Protein AF-A0A3M1VNV1-F1 (afdb_monomer_lite)

Foldseek 3Di:
DDKDWDKDDDPFWDLDFQAQVVVVVVVLVVQVVPVVQWPPGDVVQVVCCVPDHQKGKGGWWWWDADPNDTWTKDFDDPDPLVQADPVVLCVDPVSVVVSVQQGIFTGHDDPDDDHYNVRTHGPCCCCPVVVDDDKDKDKDKDAAADPVVRDQDPDPRDIDITIIIDDPPPIMIIMMMDGDVVIHDPVSD

pLDDT: mean 90.81, std 4.47, range [65.62, 96.44]

Sequence (189 aa):
MKLYAIRIKPESPFGSPLSGDTIFGHFCWQLNYDSSLVEGGIDAAIKVYPEKPFAVFSSALQLVRLEREEKYLLKRPDMPLGYLFDRALLQEPLKRKQCKKRRWLISAISPFISVRDEMLHSRQELVEELRLDLPAETTVAHNTINRLTGTTGKAHFAPYNMPACFYPEDTLLDILVLIDQDLTDAQKI

Secondary structure (DSSP, 8-state):
-EEEEEEE--SS-BSS---HHHHHHHHHHHHHH-GGGSTTHHHHHHHHTTTS-SEEEPPPEEEEEETTEEEEEEEPP---GGGTS-HHHHHSHHHHHHHHHEEEEEE---S-----GGGEEEHHHHHHTS-----EEEEEEE-PPPTTTS---SGGGS-EEEEEEEPPTT--EEEEEEE-TTT--TTT-

Radius of gyration: 21.41 Å; chains: 1; bounding box: 53×43×61 Å

Structure (mmCIF, N/CA/C/O backbone):
data_AF-A0A3M1VNV1-F1
#
_entry.id   AF-A0A3M1VNV1-F1
#
loop_
_atom_site.group_PDB
_atom_site.id
_atom_site.type_symbol
_atom_site.label_atom_id
_atom_site.label_alt_id
_atom_site.label_comp_id
_atom_site.label_asym_id
_atom_site.label_entity_id
_atom_site.label_seq_id
_atom_site.pdbx_PDB_ins_code
_atom_site.Cartn_x
_atom_site.Cartn_y
_atom_site.Cartn_z
_atom_site.occupancy
_atom_site.B_iso_or_equiv
_atom_site.auth_seq_id
_atom_site.auth_comp_id
_atom_site.auth_asym_id
_atom_site.auth_atom_id
_atom_site.pdbx_PDB_model_num
ATOM 1 N N . MET A 1 1 ? -20.485 5.635 3.913 1.00 89.00 1 MET A N 1
ATOM 2 C CA . MET A 1 1 ? -19.056 5.688 4.288 1.00 89.00 1 MET A CA 1
ATOM 3 C C . MET A 1 1 ? -18.415 6.948 3.734 1.00 89.00 1 M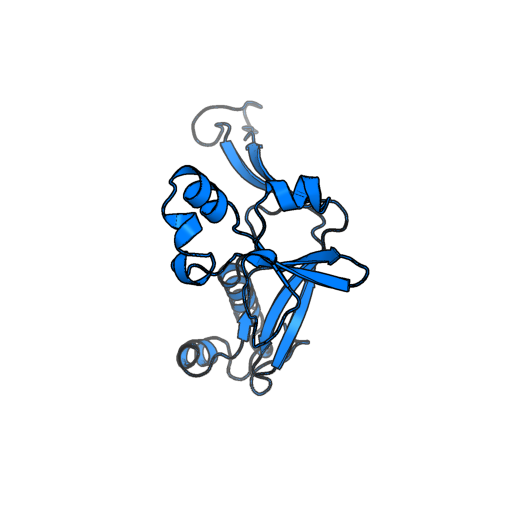ET A C 1
ATOM 5 O O . MET A 1 1 ? -18.767 7.360 2.632 1.00 89.00 1 MET A O 1
ATOM 9 N N . LYS A 1 2 ? -17.488 7.547 4.479 1.00 92.50 2 LYS A N 1
ATOM 10 C CA . LYS A 1 2 ? -16.736 8.744 4.092 1.00 92.50 2 LYS A CA 1
ATOM 11 C C . LYS A 1 2 ? -15.252 8.407 3.956 1.00 92.50 2 LYS A C 1
ATOM 13 O O . LYS A 1 2 ? -14.728 7.652 4.767 1.00 92.50 2 LYS A O 1
ATOM 18 N N . LEU A 1 3 ? -14.609 8.939 2.916 1.00 92.88 3 LEU A N 1
ATOM 19 C CA . LEU A 1 3 ? -13.194 8.712 2.624 1.00 92.88 3 LEU A CA 1
ATOM 20 C C . LEU A 1 3 ? -12.320 9.749 3.332 1.00 92.88 3 LEU A C 1
ATOM 22 O O . LEU A 1 3 ? -12.580 10.949 3.236 1.00 92.88 3 LEU A O 1
ATOM 26 N N . TYR A 1 4 ? -11.267 9.270 3.979 1.00 93.88 4 TYR A N 1
ATOM 27 C CA . TYR A 1 4 ? -10.226 10.056 4.628 1.00 93.88 4 TYR A CA 1
ATOM 28 C C . TYR A 1 4 ? -8.850 9.605 4.135 1.00 93.88 4 TYR A C 1
ATOM 30 O O . TYR A 1 4 ? -8.686 8.466 3.701 1.00 93.88 4 TYR A O 1
ATOM 38 N N . ALA A 1 5 ? -7.866 10.499 4.213 1.00 93.81 5 ALA A N 1
ATOM 39 C CA . ALA A 1 5 ? -6.462 10.188 3.974 1.00 93.81 5 ALA A CA 1
ATOM 40 C C . ALA A 1 5 ? -5.676 10.466 5.259 1.00 93.81 5 ALA A C 1
ATOM 42 O O . ALA A 1 5 ? -5.622 11.608 5.717 1.00 93.81 5 ALA A O 1
ATOM 43 N N . ILE A 1 6 ? -5.098 9.420 5.845 1.00 94.75 6 ILE A N 1
ATOM 44 C CA . ILE A 1 6 ? -4.200 9.525 6.995 1.00 94.75 6 ILE A CA 1
ATOM 45 C C . ILE A 1 6 ? -2.782 9.628 6.454 1.00 94.75 6 ILE A C 1
ATOM 47 O O . ILE A 1 6 ? -2.275 8.678 5.857 1.00 94.75 6 ILE A O 1
ATOM 51 N N . ARG A 1 7 ? -2.151 10.783 6.663 1.00 95.56 7 ARG A N 1
ATOM 52 C CA . ARG A 1 7 ? -0.796 11.053 6.188 1.00 95.56 7 ARG A CA 1
ATOM 53 C C . ARG A 1 7 ? 0.230 10.703 7.251 1.00 95.56 7 ARG A C 1
ATOM 55 O O . ARG A 1 7 ? 0.154 11.198 8.373 1.00 95.56 7 ARG A O 1
ATOM 62 N N . ILE A 1 8 ? 1.226 9.916 6.868 1.00 95.31 8 ILE A N 1
ATOM 63 C CA . ILE A 1 8 ? 2.361 9.561 7.719 1.00 95.31 8 ILE A CA 1
ATOM 64 C C . ILE A 1 8 ? 3.681 9.887 7.019 1.00 95.31 8 ILE A C 1
ATOM 66 O O . ILE A 1 8 ? 3.815 9.751 5.800 1.00 95.31 8 ILE A O 1
ATOM 70 N N . LYS A 1 9 ? 4.671 10.300 7.812 1.00 96.00 9 LYS A N 1
ATOM 71 C CA . LYS A 1 9 ? 6.065 10.463 7.392 1.00 96.00 9 LYS A CA 1
ATOM 72 C C . LYS A 1 9 ? 6.898 9.404 8.121 1.00 96.00 9 LYS A C 1
ATOM 74 O O . LYS A 1 9 ? 7.000 9.483 9.344 1.00 96.00 9 LYS A O 1
ATOM 79 N N . PRO A 1 10 ? 7.454 8.398 7.426 1.00 94.94 10 PRO A N 1
ATOM 80 C CA . PRO A 1 10 ? 8.346 7.434 8.056 1.00 94.94 10 PRO A CA 1
ATOM 81 C C . PRO A 1 10 ? 9.602 8.135 8.589 1.00 94.94 10 PRO A C 1
ATOM 83 O O . PRO A 1 10 ? 10.325 8.775 7.830 1.00 94.94 10 PRO A O 1
ATOM 86 N N . GLU A 1 11 ? 9.873 8.004 9.887 1.00 94.62 11 GLU A N 1
ATOM 87 C CA . GLU A 1 11 ? 11.115 8.497 10.514 1.00 94.62 11 GLU A CA 1
ATOM 88 C C . GLU A 1 11 ? 12.195 7.407 10.617 1.00 94.62 11 GLU A C 1
ATOM 90 O O . GLU A 1 11 ? 13.343 7.671 10.969 1.00 94.62 11 GLU A O 1
ATOM 95 N N . SER A 1 12 ? 11.833 6.160 10.318 1.00 93.12 12 SER A N 1
ATOM 96 C CA . SER A 1 12 ? 12.710 4.993 10.376 1.00 93.12 12 SER A CA 1
ATOM 97 C C . SER A 1 12 ? 12.261 3.938 9.353 1.00 93.12 12 SER A C 1
ATOM 99 O O . SER A 1 12 ? 11.131 4.005 8.855 1.00 93.12 12 SER A O 1
ATOM 101 N N . PRO A 1 13 ? 13.131 2.979 8.979 1.00 93.62 13 PRO A N 1
ATOM 102 C CA . PRO A 1 13 ? 12.742 1.901 8.078 1.00 93.62 13 PRO A CA 1
ATOM 103 C C . PRO A 1 13 ? 11.669 1.006 8.702 1.00 93.62 13 PRO A C 1
ATOM 105 O O . PRO A 1 13 ? 11.714 0.685 9.890 1.00 93.62 13 PRO A O 1
ATOM 108 N N . PHE A 1 14 ? 10.738 0.535 7.877 1.00 94.56 14 PHE A N 1
ATOM 109 C CA . PHE A 1 14 ? 9.729 -0.436 8.305 1.00 94.56 14 PHE A CA 1
ATOM 110 C C . PHE A 1 14 ? 10.197 -1.863 8.030 1.00 94.56 14 PHE A C 1
ATOM 112 O O . PHE A 1 14 ? 10.883 -2.112 7.044 1.00 94.56 14 PHE A O 1
ATOM 119 N N . GLY A 1 15 ? 9.793 -2.826 8.863 1.00 92.31 15 GLY A N 1
ATOM 120 C CA . GLY A 1 15 ? 10.118 -4.243 8.634 1.00 92.31 15 GLY A CA 1
ATOM 121 C C . GLY A 1 15 ? 9.429 -4.838 7.397 1.00 92.31 15 GLY A C 1
ATOM 122 O O . GLY A 1 15 ? 9.922 -5.789 6.799 1.00 92.31 15 GLY A O 1
ATOM 123 N N . SER A 1 16 ? 8.297 -4.265 6.983 1.00 89.75 16 SER A N 1
ATOM 124 C CA . SER A 1 16 ? 7.590 -4.605 5.745 1.00 89.75 16 SER A CA 1
ATOM 125 C C . SER A 1 16 ? 6.815 -3.386 5.220 1.00 89.75 16 SER A C 1
ATOM 127 O O . SER A 1 16 ? 6.601 -2.434 5.980 1.00 89.75 16 SER A O 1
ATOM 129 N N . PRO A 1 17 ? 6.414 -3.362 3.936 1.00 88.81 17 PRO A N 1
ATOM 130 C CA . PRO A 1 17 ? 5.494 -2.346 3.431 1.00 88.81 17 PRO A CA 1
ATOM 131 C C . PRO A 1 17 ? 4.176 -2.346 4.218 1.00 88.81 17 PRO A C 1
ATOM 133 O O . PRO A 1 17 ? 3.656 -3.406 4.559 1.00 88.81 17 PRO A O 1
ATOM 136 N N . LEU A 1 18 ? 3.612 -1.164 4.475 1.00 91.75 18 LEU A N 1
ATOM 137 C CA . LEU A 1 18 ? 2.356 -1.031 5.216 1.00 91.75 18 LEU A CA 1
ATOM 138 C C . LEU A 1 18 ? 1.167 -1.486 4.362 1.00 91.75 18 LEU A C 1
ATOM 140 O O . LEU A 1 18 ? 0.652 -0.737 3.524 1.00 91.75 18 LEU A O 1
ATOM 144 N N . SER A 1 19 ? 0.744 -2.730 4.570 1.00 94.19 19 SER A N 1
ATOM 145 C CA . SER A 1 19 ? -0.416 -3.315 3.909 1.00 94.19 19 SER A CA 1
ATOM 146 C C . SER A 1 19 ? -1.716 -2.976 4.644 1.00 94.19 19 SER A C 1
ATOM 148 O O . SER A 1 19 ? -1.740 -2.859 5.871 1.00 94.19 19 SER A O 1
ATOM 150 N N . GLY A 1 20 ? -2.811 -2.818 3.895 1.00 94.75 20 GLY A N 1
ATOM 151 C CA . GLY A 1 20 ? -4.105 -2.426 4.467 1.00 94.75 20 GLY A CA 1
ATOM 152 C C . GLY A 1 20 ? -4.650 -3.419 5.499 1.00 94.75 20 GLY A C 1
ATOM 153 O O . GLY A 1 20 ? -5.228 -3.006 6.499 1.00 94.75 20 GLY A O 1
ATOM 154 N N . ASP A 1 21 ? -4.404 -4.717 5.314 1.00 94.75 21 ASP A N 1
ATOM 155 C CA . ASP A 1 21 ? -4.771 -5.772 6.264 1.00 94.75 21 ASP A CA 1
ATOM 156 C C . ASP A 1 21 ? -3.971 -5.689 7.573 1.00 94.75 21 ASP A C 1
ATOM 158 O O . ASP A 1 21 ? -4.546 -5.842 8.649 1.00 94.75 21 ASP A O 1
ATOM 162 N N . THR A 1 22 ? -2.675 -5.367 7.501 1.00 94.25 22 THR A N 1
ATOM 163 C CA . THR A 1 22 ? -1.834 -5.170 8.693 1.00 94.25 22 THR A CA 1
ATOM 164 C C . THR A 1 22 ? -2.301 -3.952 9.487 1.00 94.25 22 THR A C 1
ATOM 166 O O . THR A 1 22 ? -2.437 -4.014 10.708 1.00 94.25 22 THR A O 1
ATOM 169 N N . ILE A 1 23 ? -2.595 -2.848 8.794 1.00 95.00 23 ILE A N 1
ATOM 170 C CA . ILE A 1 23 ? -3.087 -1.610 9.413 1.00 95.00 23 ILE A CA 1
ATOM 171 C C . ILE A 1 23 ? -4.456 -1.843 10.058 1.00 95.00 23 ILE A C 1
ATOM 173 O O . ILE A 1 23 ? -4.662 -1.469 11.212 1.00 95.00 23 ILE A O 1
ATOM 177 N N . PHE A 1 24 ? -5.369 -2.523 9.358 1.00 95.25 24 PHE A N 1
ATOM 178 C CA . PHE A 1 24 ? -6.665 -2.899 9.917 1.00 95.25 24 PHE A CA 1
ATOM 179 C C . PHE A 1 24 ? -6.514 -3.804 11.147 1.00 95.25 24 PHE A C 1
ATOM 181 O O . PHE A 1 24 ? -7.192 -3.592 12.147 1.00 95.25 24 PHE A O 1
ATOM 188 N N . GLY A 1 25 ? -5.578 -4.757 11.125 1.00 94.50 25 GLY A N 1
ATOM 189 C CA . GLY A 1 25 ? -5.262 -5.591 12.284 1.00 94.50 25 GLY A CA 1
ATOM 190 C C . GLY A 1 25 ? -4.788 -4.780 13.495 1.00 94.50 25 GLY A C 1
ATOM 191 O O . GLY A 1 25 ? -5.253 -5.015 14.610 1.00 94.50 25 GLY A O 1
ATOM 192 N N . HIS A 1 26 ? -3.912 -3.791 13.293 1.00 93.19 26 HIS A N 1
ATOM 193 C CA . HIS A 1 26 ? -3.507 -2.865 14.358 1.00 93.19 26 HIS A CA 1
ATOM 194 C C . HIS A 1 26 ? -4.680 -2.045 14.893 1.00 93.19 26 HIS A C 1
ATOM 196 O O . HIS A 1 26 ? -4.814 -1.886 16.106 1.00 93.19 26 HIS A O 1
ATOM 202 N N . PHE A 1 27 ? -5.555 -1.577 14.006 1.00 92.44 27 PHE A N 1
ATOM 203 C CA . PHE A 1 27 ? -6.762 -0.869 14.406 1.00 92.44 27 PHE A CA 1
ATOM 204 C C . PHE A 1 27 ? -7.687 -1.764 15.244 1.00 92.44 27 PHE A C 1
ATOM 206 O O . PHE A 1 27 ? -8.114 -1.357 16.318 1.00 92.44 27 PHE A O 1
ATOM 213 N N . CYS A 1 28 ? -7.908 -3.021 14.848 1.00 92.75 28 CYS A N 1
ATOM 214 C CA . CYS A 1 28 ? -8.652 -3.996 15.650 1.00 92.75 28 CYS A CA 1
ATOM 215 C C . CYS A 1 28 ? -8.050 -4.201 17.048 1.00 92.75 28 CYS A C 1
ATOM 217 O O . CYS A 1 28 ? -8.792 -4.273 18.026 1.00 92.75 28 CYS A O 1
ATOM 219 N N . TRP A 1 29 ? -6.721 -4.256 17.178 1.00 93.75 29 TRP A N 1
ATOM 220 C CA . TRP A 1 29 ? -6.082 -4.305 18.497 1.00 93.75 29 TRP A CA 1
ATOM 221 C C . TRP A 1 29 ? -6.395 -3.068 19.332 1.00 93.75 29 TRP A C 1
ATOM 223 O O . TRP A 1 29 ? -6.706 -3.200 20.515 1.00 93.75 29 TRP A O 1
ATOM 233 N N . GLN A 1 30 ? -6.373 -1.887 18.718 1.00 92.19 30 GLN A N 1
ATOM 234 C CA . GLN A 1 30 ? -6.723 -0.646 19.398 1.00 92.19 30 GLN A CA 1
ATOM 235 C C . GLN A 1 30 ? -8.177 -0.656 19.891 1.00 92.19 30 GLN A C 1
ATOM 237 O O . GLN A 1 30 ? -8.422 -0.299 21.039 1.00 92.19 30 GLN A O 1
ATOM 242 N N . LEU A 1 31 ? -9.121 -1.156 19.088 1.00 91.25 31 LEU A N 1
ATOM 243 C CA . LEU A 1 31 ? -10.527 -1.322 19.493 1.00 91.25 31 LEU A CA 1
ATOM 244 C C . LEU A 1 31 ? -10.711 -2.325 20.639 1.00 91.25 31 LEU A C 1
ATOM 246 O O . LEU A 1 31 ? -11.634 -2.203 21.440 1.00 91.25 31 LEU A O 1
ATOM 250 N N . ASN A 1 32 ? -9.855 -3.345 20.709 1.00 90.75 32 ASN A N 1
ATOM 251 C CA . ASN A 1 32 ? -9.873 -4.298 21.813 1.00 90.75 32 ASN A CA 1
ATOM 252 C C . ASN A 1 32 ? -9.331 -3.679 23.113 1.00 90.75 32 ASN A C 1
ATOM 254 O O . ASN A 1 32 ? -9.787 -4.038 24.197 1.00 90.75 32 ASN A O 1
ATOM 258 N N . TYR A 1 33 ? -8.367 -2.759 23.019 1.00 91.50 33 TYR A N 1
ATOM 259 C CA . TYR A 1 33 ? -7.884 -1.995 24.173 1.00 91.50 33 TYR A CA 1
ATOM 260 C C . TYR A 1 33 ? -8.867 -0.907 24.615 1.00 91.50 33 TYR A C 1
ATOM 262 O O . TYR A 1 33 ? -8.998 -0.667 25.815 1.00 91.50 33 TYR A O 1
ATOM 270 N N . ASP A 1 34 ? -9.557 -0.276 23.667 1.00 90.50 34 ASP A N 1
ATOM 271 C CA . ASP A 1 34 ? -10.552 0.763 23.910 1.00 90.50 34 ASP A CA 1
ATOM 272 C C . ASP A 1 34 ? -11.806 0.530 23.056 1.00 90.50 34 ASP A C 1
ATOM 274 O O . ASP A 1 34 ? -11.884 0.888 21.878 1.00 90.50 34 ASP A O 1
ATOM 278 N N . SER A 1 35 ? -12.823 -0.059 23.683 1.00 86.75 35 SER A N 1
ATOM 279 C CA . SER A 1 35 ? -14.091 -0.373 23.028 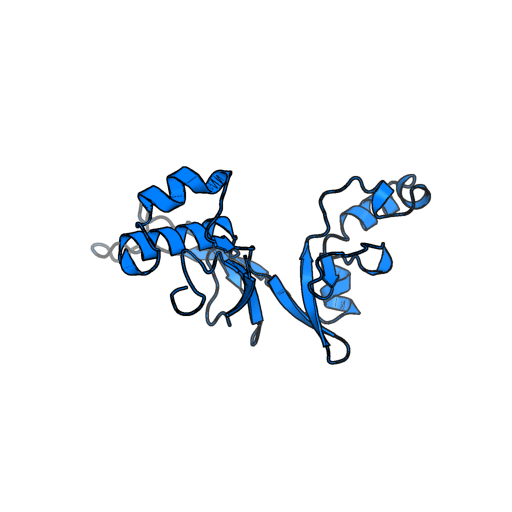1.00 86.75 35 SER A CA 1
ATOM 280 C C . SER A 1 35 ? -14.956 0.855 22.731 1.00 86.75 35 SER A C 1
ATOM 282 O O . SER A 1 35 ? -15.922 0.727 21.984 1.00 86.75 35 SER A O 1
ATOM 284 N N . SER A 1 36 ? -14.623 2.043 23.255 1.00 87.69 36 SER A N 1
ATOM 285 C CA . SER A 1 36 ? -15.373 3.287 22.999 1.00 87.69 36 SER A CA 1
ATOM 286 C C . SER A 1 36 ? -15.133 3.876 21.600 1.00 87.69 36 SER A C 1
ATOM 288 O O . SER A 1 36 ? -15.860 4.765 21.135 1.00 87.69 36 SER A O 1
ATOM 290 N N . LEU A 1 37 ? -14.122 3.354 20.903 1.00 87.56 37 LEU A N 1
ATOM 291 C CA . LEU A 1 37 ? -13.744 3.775 19.559 1.00 87.56 37 LEU A CA 1
ATOM 292 C C . LEU A 1 37 ? -14.743 3.314 18.484 1.00 87.56 37 LEU A C 1
ATOM 294 O O . LEU A 1 37 ? -14.809 3.922 17.413 1.00 87.56 37 LEU A O 1
ATOM 298 N N . VAL A 1 38 ? -15.541 2.278 18.767 1.00 89.56 38 VAL A N 1
ATOM 299 C CA . VAL A 1 38 ? -16.587 1.761 17.872 1.00 89.56 38 VAL A CA 1
ATOM 300 C C . VAL A 1 38 ? -17.867 1.483 18.650 1.00 89.56 38 VAL A C 1
ATOM 302 O O . VAL A 1 38 ? -17.872 0.740 19.632 1.00 89.56 38 VAL A O 1
ATOM 305 N N . GLU A 1 39 ? -18.977 2.030 18.165 1.00 86.06 39 GLU A N 1
ATOM 306 C CA . GLU A 1 39 ? -20.298 1.796 18.744 1.00 86.06 39 GLU A CA 1
ATOM 307 C C . GLU A 1 39 ? -20.668 0.304 18.713 1.00 86.06 39 GLU A C 1
ATOM 309 O O . GLU A 1 39 ? -20.574 -0.367 17.684 1.00 86.06 39 GLU A O 1
ATOM 314 N N . GLY A 1 40 ? -21.097 -0.229 19.860 1.00 84.56 40 GLY A N 1
ATOM 315 C CA . GLY A 1 40 ? -21.441 -1.649 20.014 1.00 84.56 40 GLY A CA 1
ATOM 316 C C . GLY A 1 40 ? -20.246 -2.599 20.181 1.00 84.56 40 GLY A C 1
ATOM 317 O O . GLY A 1 40 ? -20.459 -3.795 20.385 1.00 84.56 40 GLY A O 1
ATOM 318 N N . GLY A 1 41 ? -19.013 -2.084 20.162 1.00 88.06 41 GLY A N 1
ATOM 319 C CA . GLY A 1 41 ? -17.791 -2.851 20.391 1.00 88.06 41 GLY A CA 1
ATOM 320 C C . GLY A 1 41 ? -17.320 -3.682 19.191 1.00 88.06 41 GLY A C 1
ATOM 321 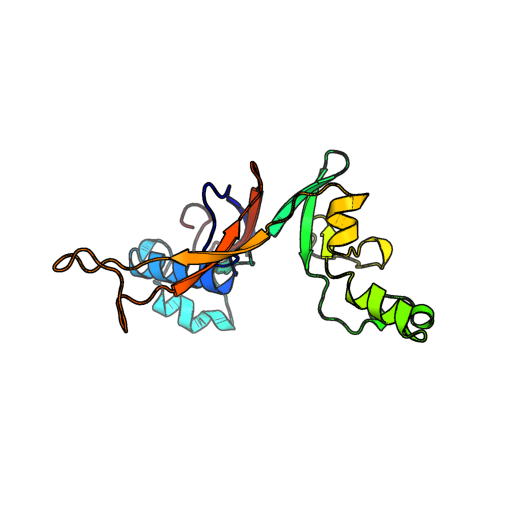O O . GLY A 1 41 ? -18.034 -3.904 18.209 1.00 88.06 41 GLY A O 1
ATOM 322 N N . ILE A 1 42 ? -16.077 -4.163 19.283 1.00 90.75 42 ILE A N 1
ATOM 323 C CA . ILE A 1 42 ? -15.381 -4.825 18.172 1.00 90.75 42 ILE A CA 1
ATOM 324 C C . ILE A 1 42 ? -16.053 -6.131 17.719 1.00 90.75 42 ILE A C 1
ATOM 326 O O . ILE A 1 42 ? -16.178 -6.363 16.518 1.00 90.75 42 ILE A O 1
ATOM 330 N N . ASP A 1 43 ? -16.541 -6.960 18.646 1.00 91.56 43 ASP A N 1
ATOM 331 C CA . ASP A 1 43 ? -17.130 -8.266 18.315 1.00 91.56 43 ASP A CA 1
ATOM 332 C C . ASP A 1 43 ? -18.396 -8.126 17.463 1.00 91.56 43 ASP A C 1
ATOM 334 O O . ASP A 1 43 ? -18.595 -8.855 16.486 1.00 91.56 43 ASP A O 1
ATOM 338 N N . ALA A 1 44 ? -19.249 -7.156 17.808 1.00 90.44 44 ALA A N 1
ATOM 339 C CA . ALA A 1 44 ? -20.458 -6.862 17.051 1.00 90.44 44 ALA A CA 1
ATOM 340 C C . ALA A 1 44 ? -20.114 -6.309 15.662 1.00 90.44 44 ALA A C 1
ATOM 342 O O . ALA A 1 44 ? -20.684 -6.760 14.666 1.00 90.44 44 ALA A O 1
ATOM 343 N N . ALA A 1 45 ? -19.149 -5.388 15.593 1.00 90.38 45 ALA A N 1
ATOM 344 C CA . ALA A 1 45 ? -18.714 -4.760 14.351 1.00 90.38 45 ALA A CA 1
ATOM 345 C C . ALA A 1 45 ? -18.058 -5.759 13.379 1.00 90.38 45 ALA A C 1
ATOM 347 O O . ALA A 1 45 ? -18.358 -5.747 12.185 1.00 90.38 45 ALA A O 1
ATOM 348 N N . ILE A 1 46 ? -17.215 -6.673 13.877 1.00 92.50 46 ILE A N 1
ATOM 349 C CA . ILE A 1 46 ? -16.577 -7.717 13.059 1.00 92.50 46 ILE A CA 1
ATOM 350 C C . ILE A 1 46 ? -17.615 -8.712 12.529 1.00 92.50 46 ILE A C 1
ATOM 352 O O . ILE A 1 46 ? -17.533 -9.117 11.369 1.00 92.50 46 ILE A O 1
ATOM 356 N N . LYS A 1 47 ? -18.617 -9.084 13.336 1.00 93.94 47 LYS A N 1
ATOM 357 C CA . LYS A 1 47 ? -19.640 -10.065 12.938 1.00 93.94 47 LYS A CA 1
ATOM 358 C C . LYS A 1 47 ? -20.423 -9.645 11.688 1.00 93.94 47 LYS A C 1
ATOM 360 O O . LYS A 1 47 ? -20.787 -10.510 10.896 1.00 93.94 47 LYS A O 1
ATOM 365 N N . VAL A 1 48 ? -20.673 -8.347 11.510 1.00 93.44 48 VAL A N 1
ATOM 366 C CA . VAL A 1 48 ? -21.409 -7.795 10.353 1.00 93.44 48 VAL A CA 1
ATOM 367 C C . VAL A 1 48 ? -20.500 -7.249 9.248 1.00 93.44 48 VAL A C 1
ATOM 369 O O . VAL A 1 48 ? -20.993 -6.867 8.188 1.00 93.44 48 VAL A O 1
ATOM 372 N N . TYR A 1 49 ? -19.180 -7.244 9.456 1.00 93.94 49 TYR A N 1
ATOM 373 C CA . TYR A 1 49 ? -18.203 -6.635 8.550 1.00 93.94 49 TYR A CA 1
ATOM 374 C C . TYR A 1 49 ? -18.313 -7.073 7.077 1.00 93.94 49 TYR A C 1
ATOM 376 O O . TYR A 1 49 ? -18.196 -6.204 6.213 1.00 93.94 49 TYR A O 1
ATOM 384 N N . PRO A 1 50 ? -18.565 -8.362 6.743 1.00 93.75 50 PRO A N 1
ATOM 385 C CA . PRO A 1 50 ? -18.682 -8.786 5.345 1.00 93.75 50 PRO A CA 1
ATOM 386 C C . PRO A 1 50 ? -19.821 -8.106 4.572 1.00 93.75 50 PRO A C 1
ATOM 388 O O . PRO A 1 50 ? -19.741 -7.986 3.352 1.00 93.75 50 PRO A O 1
ATOM 391 N N . GLU A 1 51 ? -20.875 -7.675 5.268 1.00 93.69 51 GLU A N 1
ATOM 392 C CA . GLU A 1 51 ? -22.057 -7.039 4.674 1.00 93.69 51 GLU A CA 1
ATOM 393 C C . GLU A 1 51 ? -22.037 -5.519 4.859 1.00 93.69 51 GLU A C 1
ATOM 395 O O . GLU A 1 51 ? -22.387 -4.768 3.946 1.00 93.69 51 GLU A O 1
ATOM 400 N N . LYS A 1 52 ? -21.611 -5.061 6.041 1.00 91.88 52 LYS A N 1
ATOM 401 C CA . LYS A 1 52 ? -21.563 -3.653 6.430 1.00 91.88 52 LYS A CA 1
ATOM 402 C C . LYS A 1 52 ? -20.218 -3.346 7.107 1.00 91.88 52 LYS A C 1
ATOM 404 O O . LYS A 1 52 ? -20.132 -3.372 8.336 1.00 91.88 52 LYS A O 1
ATOM 409 N N . PRO A 1 53 ? -19.154 -3.069 6.331 1.00 93.50 53 PRO A N 1
ATOM 410 C CA . PRO A 1 53 ? -17.863 -2.714 6.902 1.00 93.50 53 PRO A CA 1
ATOM 411 C C . PRO A 1 53 ? -17.949 -1.350 7.592 1.00 93.50 53 PRO A C 1
ATOM 413 O O . PRO A 1 53 ? -18.481 -0.395 7.030 1.00 93.50 53 PRO A O 1
ATOM 416 N N . PHE A 1 54 ? -17.392 -1.249 8.799 1.00 92.94 54 PHE A N 1
ATOM 417 C CA . PHE A 1 54 ? -17.347 0.005 9.558 1.00 92.94 54 PHE A CA 1
ATOM 418 C C . PHE A 1 54 ? -16.085 0.830 9.261 1.00 92.94 54 PHE A C 1
ATOM 420 O O . PHE A 1 54 ? -16.108 2.055 9.348 1.00 92.94 54 PHE A O 1
ATOM 427 N N . ALA A 1 55 ? -14.994 0.169 8.862 1.00 94.31 55 ALA A N 1
ATOM 428 C CA . ALA A 1 55 ? -13.757 0.807 8.428 1.00 94.31 55 ALA A CA 1
ATOM 429 C C . ALA A 1 55 ? -13.044 -0.053 7.370 1.00 94.31 55 ALA A C 1
ATOM 431 O O . ALA A 1 55 ? -12.921 -1.267 7.539 1.00 94.31 55 ALA A O 1
ATOM 432 N N . VAL A 1 56 ? -12.557 0.555 6.286 1.00 95.38 56 VAL A N 1
ATOM 433 C CA . VAL A 1 56 ? -11.769 -0.119 5.236 1.00 95.38 56 VAL A CA 1
ATOM 434 C C . VAL A 1 56 ? -10.493 0.669 4.989 1.00 95.38 56 VAL A C 1
ATOM 436 O O . VAL A 1 56 ? -10.565 1.839 4.622 1.00 95.38 56 VAL A O 1
ATOM 439 N N . PHE A 1 57 ? -9.343 0.020 5.156 1.00 96.00 57 PHE A N 1
ATOM 440 C CA . PHE A 1 57 ? -8.020 0.628 5.018 1.00 96.00 57 PHE A CA 1
ATOM 441 C C . PHE A 1 57 ? -7.358 0.185 3.713 1.00 96.00 57 PHE A C 1
ATOM 443 O O . PHE A 1 57 ? -7.334 -1.004 3.386 1.00 96.00 57 PHE A O 1
ATOM 450 N N . SER A 1 58 ? -6.788 1.129 2.968 1.00 95.31 58 SER A N 1
ATOM 451 C CA . SER A 1 58 ? -5.884 0.814 1.864 1.00 95.31 58 SER A CA 1
ATOM 452 C C . SER A 1 58 ? -4.497 0.446 2.387 1.00 95.31 58 SER A C 1
ATOM 454 O O . SER A 1 58 ? -4.114 0.798 3.500 1.00 95.31 58 SER A O 1
ATOM 456 N N . SER A 1 59 ? -3.689 -0.198 1.545 1.00 95.69 59 SER A N 1
ATOM 457 C CA . SER A 1 59 ? -2.238 -0.153 1.741 1.00 95.69 59 SER A CA 1
ATOM 458 C C . SER A 1 59 ? -1.739 1.288 1.621 1.00 95.69 59 SER A C 1
ATOM 460 O O . SER A 1 59 ? -2.369 2.109 0.944 1.00 95.69 59 SER A O 1
ATOM 462 N N . ALA A 1 60 ? -0.613 1.588 2.262 1.00 95.44 60 ALA A N 1
ATOM 463 C CA . ALA A 1 60 ? -0.020 2.916 2.216 1.00 95.44 60 ALA A CA 1
ATOM 464 C C . ALA A 1 60 ? 0.413 3.275 0.785 1.00 95.44 60 ALA A C 1
ATOM 466 O O . ALA A 1 60 ? 1.088 2.497 0.104 1.00 95.44 60 ALA A O 1
ATOM 467 N N . LEU A 1 61 ? 0.009 4.458 0.332 1.00 95.06 61 LEU A N 1
ATOM 468 C CA . LEU A 1 61 ? 0.282 4.981 -0.999 1.00 95.06 61 LEU A CA 1
ATOM 469 C C . LEU A 1 61 ? 1.346 6.065 -0.904 1.00 95.06 61 LEU A C 1
ATOM 471 O O . LEU A 1 61 ? 1.164 7.048 -0.189 1.00 95.06 61 LEU A O 1
ATOM 475 N N . GLN A 1 62 ? 2.436 5.918 -1.652 1.00 94.44 62 GLN A N 1
ATOM 476 C CA . GLN A 1 62 ? 3.455 6.958 -1.712 1.00 94.44 62 GLN A CA 1
ATOM 477 C C . GLN A 1 62 ? 2.940 8.163 -2.496 1.00 94.44 62 GLN A C 1
ATOM 479 O O . GLN A 1 62 ? 2.443 8.019 -3.620 1.00 94.44 62 GLN A O 1
ATOM 484 N N . LEU A 1 63 ? 3.116 9.351 -1.922 1.00 94.31 63 LEU A N 1
ATOM 485 C CA . LEU A 1 63 ? 2.929 10.593 -2.650 1.00 94.31 63 LEU A CA 1
ATOM 486 C C . LEU A 1 63 ? 4.129 10.899 -3.526 1.00 94.31 63 LEU A C 1
ATOM 488 O O . LEU A 1 63 ? 5.283 10.798 -3.112 1.00 94.31 63 LEU A O 1
ATOM 492 N N . VAL A 1 64 ? 3.825 11.346 -4.734 1.00 92.81 64 VAL A N 1
ATOM 493 C CA . VAL A 1 64 ? 4.798 11.850 -5.692 1.00 92.81 64 VAL A CA 1
ATOM 494 C C . VAL A 1 64 ? 4.370 13.239 -6.130 1.00 92.81 64 VAL A C 1
ATOM 496 O O . VAL A 1 64 ? 3.192 13.489 -6.396 1.00 92.81 64 VAL A O 1
ATOM 499 N N . ARG A 1 65 ? 5.328 14.163 -6.194 1.00 88.25 65 ARG A N 1
ATOM 500 C CA . ARG A 1 65 ? 5.068 15.532 -6.632 1.00 88.25 65 ARG A CA 1
ATOM 501 C C . ARG A 1 65 ? 5.529 15.697 -8.070 1.00 88.25 65 ARG A C 1
ATOM 503 O O . ARG A 1 65 ? 6.727 15.714 -8.332 1.00 88.25 65 ARG A O 1
ATOM 510 N N . LEU A 1 66 ? 4.580 15.839 -8.988 1.00 84.56 66 LEU A N 1
ATOM 511 C CA . LEU A 1 66 ? 4.850 16.060 -10.409 1.00 84.56 66 LEU A CA 1
ATOM 512 C C . LEU A 1 66 ? 4.170 17.349 -10.846 1.00 84.56 66 LEU A C 1
ATOM 514 O O . LEU A 1 66 ? 3.008 17.568 -10.524 1.00 84.56 66 LEU A O 1
ATOM 518 N N . GLU A 1 67 ? 4.893 18.213 -11.561 1.00 80.62 67 GLU A N 1
ATOM 519 C CA . GLU A 1 67 ? 4.323 19.430 -12.169 1.00 80.62 67 GLU A CA 1
ATOM 520 C C . GLU A 1 67 ? 3.580 20.348 -11.171 1.00 80.62 67 GLU A C 1
ATOM 522 O O . GLU A 1 67 ? 2.674 21.085 -11.541 1.00 80.62 67 GLU A O 1
ATOM 527 N N . ARG A 1 68 ? 4.021 20.349 -9.901 1.00 80.88 68 ARG A N 1
ATOM 528 C CA . ARG A 1 68 ? 3.430 21.063 -8.743 1.00 80.88 68 ARG A CA 1
ATOM 529 C C . ARG A 1 68 ? 2.149 20.454 -8.161 1.00 80.88 68 ARG A C 1
ATOM 531 O O . ARG A 1 68 ? 1.649 20.994 -7.176 1.00 80.88 68 ARG A O 1
ATOM 538 N N . GLU A 1 69 ? 1.690 19.316 -8.663 1.00 88.31 69 GLU A N 1
ATOM 539 C CA . GLU A 1 69 ? 0.559 18.565 -8.113 1.00 88.31 69 GLU A CA 1
ATOM 540 C C . GLU A 1 69 ? 1.027 17.366 -7.279 1.00 88.31 69 GLU A C 1
ATOM 542 O O . GLU A 1 69 ? 2.022 16.710 -7.602 1.00 88.31 69 GLU A O 1
ATOM 547 N N . GLU A 1 70 ? 0.297 17.071 -6.201 1.00 90.75 70 GLU A N 1
ATOM 548 C CA . GLU A 1 70 ? 0.446 15.821 -5.454 1.00 90.75 70 GLU A CA 1
ATOM 549 C C . GLU A 1 70 ? -0.358 14.721 -6.153 1.00 90.75 70 GLU A C 1
ATOM 551 O O . GLU A 1 70 ? -1.565 14.846 -6.371 1.00 90.75 70 GLU A O 1
ATOM 556 N N . LYS A 1 71 ? 0.323 13.637 -6.519 1.00 93.31 71 LYS A N 1
ATOM 557 C CA . LYS A 1 71 ? -0.270 12.431 -7.103 1.00 93.31 71 LYS A CA 1
ATOM 558 C C . LYS A 1 71 ? 0.161 11.218 -6.289 1.00 93.31 71 LYS A C 1
ATOM 560 O O . LYS A 1 71 ? 1.075 11.294 -5.470 1.00 93.31 71 LYS A O 1
ATOM 565 N N . TYR A 1 72 ? -0.481 10.088 -6.539 1.00 94.12 72 TYR A N 1
ATOM 566 C CA . TYR A 1 72 ? -0.176 8.833 -5.868 1.00 94.12 72 TYR A CA 1
ATOM 567 C C . TYR A 1 72 ? 0.528 7.875 -6.809 1.00 94.12 72 TYR A C 1
ATOM 569 O O . TYR A 1 72 ? 0.153 7.739 -7.978 1.00 94.12 72 TYR A O 1
ATOM 577 N N . LEU A 1 73 ? 1.523 7.178 -6.269 1.00 94.31 73 LEU A N 1
ATOM 578 C CA . LEU A 1 73 ? 2.137 6.034 -6.916 1.00 94.31 73 LEU A CA 1
ATOM 579 C C . LEU A 1 73 ? 1.320 4.777 -6.595 1.00 94.31 73 LEU A C 1
ATOM 581 O O . LEU A 1 73 ? 1.351 4.252 -5.483 1.00 94.31 73 LEU A O 1
ATOM 585 N N . LEU A 1 74 ? 0.579 4.294 -7.585 1.00 93.56 74 LEU A N 1
ATOM 586 C CA . LEU A 1 74 ? -0.304 3.137 -7.488 1.00 93.56 74 LEU A CA 1
ATOM 587 C C . LEU A 1 74 ? 0.315 1.927 -8.190 1.00 93.56 74 LEU A C 1
ATOM 589 O O . LEU A 1 74 ? 1.025 2.049 -9.191 1.00 93.56 74 LEU A O 1
ATOM 593 N N . LYS A 1 75 ? -0.009 0.723 -7.715 1.00 92.12 75 LYS A N 1
ATOM 594 C CA . LYS A 1 75 ? 0.268 -0.499 -8.476 1.00 92.12 75 LYS A CA 1
ATOM 595 C C . LYS A 1 75 ? -0.660 -0.537 -9.693 1.00 92.12 75 LYS A C 1
ATOM 597 O O . LYS A 1 75 ? -1.864 -0.318 -9.571 1.00 92.12 75 LYS A O 1
ATOM 602 N N . ARG A 1 76 ? -0.117 -0.866 -10.865 1.00 94.12 76 ARG A N 1
ATOM 603 C CA . ARG A 1 76 ? -0.916 -1.159 -12.059 1.00 94.12 76 ARG A CA 1
ATOM 604 C C . ARG A 1 76 ? -1.917 -2.276 -11.735 1.00 94.12 76 ARG A C 1
ATOM 606 O O . ARG A 1 76 ? -1.493 -3.293 -11.180 1.00 94.12 76 ARG A O 1
ATOM 613 N N . PRO A 1 77 ? -3.188 -2.150 -12.152 1.00 91.62 77 PRO A N 1
ATOM 614 C CA . PRO A 1 77 ? -4.163 -3.221 -12.007 1.00 91.62 77 PRO A CA 1
ATOM 615 C C . PRO A 1 77 ? -3.664 -4.552 -12.580 1.00 91.62 77 PRO A C 1
ATOM 617 O O . PRO A 1 77 ? -3.046 -4.602 -13.650 1.00 91.62 77 PRO A O 1
ATOM 620 N N . ASP A 1 78 ? -3.972 -5.645 -11.885 1.00 90.25 78 ASP A N 1
ATOM 621 C CA . ASP A 1 78 ? -3.663 -7.010 -12.319 1.00 90.25 78 ASP A CA 1
ATOM 622 C C . ASP A 1 78 ? -4.686 -7.489 -13.376 1.00 90.25 78 ASP A C 1
ATOM 624 O O . ASP A 1 78 ? -5.392 -8.478 -13.206 1.00 90.25 78 ASP A O 1
ATOM 628 N N . MET A 1 79 ? -4.783 -6.752 -14.487 1.00 89.62 79 MET A N 1
ATOM 629 C CA . MET A 1 79 ? -5.669 -7.033 -15.624 1.00 89.62 79 MET A CA 1
ATOM 630 C C . MET A 1 79 ? -4.882 -7.671 -16.786 1.00 89.62 79 MET A C 1
ATOM 632 O O . MET A 1 79 ? -3.675 -7.417 -16.914 1.00 89.62 79 MET A O 1
ATOM 636 N N . PRO A 1 80 ? -5.505 -8.485 -17.670 1.00 90.75 80 PRO A N 1
ATOM 637 C CA . PRO A 1 80 ? -4.807 -8.996 -18.844 1.00 90.75 80 PRO A CA 1
ATOM 638 C C . PRO A 1 80 ? -4.201 -7.857 -19.670 1.00 90.75 80 PRO A C 1
ATOM 640 O O . PRO A 1 80 ? -4.871 -6.875 -19.978 1.00 90.75 80 PRO A O 1
ATOM 643 N N . LEU A 1 81 ? -2.932 -8.006 -20.062 1.00 90.38 81 LEU A N 1
ATOM 644 C CA . LEU A 1 81 ? -2.156 -6.924 -20.684 1.00 90.38 81 LEU A CA 1
ATOM 645 C C . LEU A 1 81 ? -2.816 -6.340 -21.938 1.00 90.38 81 LEU A C 1
ATOM 647 O O . LEU A 1 81 ? -2.636 -5.163 -22.204 1.00 90.38 81 LEU A O 1
ATOM 651 N N . GLY A 1 82 ? -3.595 -7.129 -22.682 1.00 90.81 82 GLY A N 1
ATOM 652 C CA . GLY A 1 82 ? -4.297 -6.660 -23.881 1.00 90.81 82 GLY A CA 1
ATOM 653 C C . GLY A 1 82 ? -5.456 -5.691 -23.624 1.00 90.81 82 GLY A C 1
ATOM 654 O O . GLY A 1 82 ? -6.055 -5.241 -24.594 1.00 90.81 82 GLY A O 1
ATOM 655 N N . TYR A 1 83 ? -5.798 -5.417 -22.358 1.00 90.06 83 TYR A N 1
ATOM 656 C CA . TYR A 1 83 ? -6.689 -4.318 -21.961 1.00 90.06 83 TYR A CA 1
ATOM 657 C C . TYR A 1 83 ? -5.929 -3.034 -21.604 1.00 90.06 83 TYR A C 1
ATOM 659 O O . TYR A 1 83 ? -6.533 -1.970 -21.575 1.00 90.06 83 TYR A O 1
ATOM 667 N N . LEU A 1 84 ? -4.628 -3.134 -21.307 1.00 90.88 84 LEU A N 1
ATOM 668 C CA . LEU A 1 84 ? -3.795 -2.015 -20.847 1.00 90.88 84 LEU A CA 1
ATOM 669 C C . LEU A 1 84 ? -2.842 -1.506 -21.933 1.00 90.88 84 LEU A C 1
ATOM 671 O O . LEU A 1 84 ? -2.463 -0.342 -21.921 1.00 90.88 84 LEU A O 1
ATOM 675 N N . PHE A 1 85 ? -2.451 -2.386 -22.851 1.00 91.31 85 PHE A N 1
ATOM 676 C CA . PHE A 1 85 ? -1.494 -2.128 -23.918 1.00 91.31 85 PHE A CA 1
ATOM 677 C C . PHE A 1 85 ? -2.077 -2.577 -25.256 1.00 91.31 85 PHE A C 1
ATOM 679 O O . PHE A 1 85 ? -2.887 -3.510 -25.312 1.00 91.31 85 PHE A O 1
ATOM 686 N N . ASP A 1 86 ? -1.602 -1.968 -26.341 1.00 90.00 86 ASP A N 1
ATOM 687 C CA . ASP A 1 86 ? -1.943 -2.402 -27.693 1.00 90.00 86 ASP A CA 1
ATOM 688 C C . ASP A 1 86 ? -1.547 -3.874 -27.906 1.00 90.00 86 ASP A C 1
ATOM 690 O O . ASP A 1 86 ? -0.414 -4.298 -27.656 1.00 90.00 86 ASP A O 1
ATOM 694 N N . ARG A 1 87 ? -2.497 -4.674 -28.399 1.00 90.12 87 ARG A N 1
ATOM 695 C CA . ARG A 1 87 ? -2.300 -6.096 -28.692 1.00 90.12 87 ARG A CA 1
ATOM 696 C C . ARG A 1 87 ? -1.203 -6.327 -29.725 1.00 90.12 87 ARG A C 1
ATOM 698 O O . ARG A 1 87 ? -0.548 -7.364 -29.639 1.00 90.12 87 ARG A O 1
ATOM 705 N N . ALA A 1 88 ? -0.973 -5.393 -30.648 1.00 89.19 88 ALA A N 1
ATOM 706 C CA . ALA A 1 88 ? 0.129 -5.472 -31.604 1.00 89.19 88 ALA A CA 1
ATOM 707 C C . ALA A 1 88 ? 1.492 -5.503 -30.888 1.00 89.19 88 ALA A C 1
ATOM 709 O O . ALA A 1 88 ? 2.323 -6.363 -31.180 1.00 89.19 88 ALA A O 1
ATOM 710 N N . LEU A 1 89 ? 1.684 -4.658 -29.866 1.00 87.00 89 LEU A N 1
ATOM 711 C CA . LEU A 1 89 ? 2.907 -4.635 -29.049 1.00 87.00 89 LEU A CA 1
ATOM 712 C C . LEU A 1 89 ? 3.124 -5.950 -28.286 1.00 87.00 89 LEU A C 1
ATOM 714 O O . LEU A 1 89 ? 4.259 -6.332 -28.004 1.00 87.00 89 LEU A O 1
ATOM 718 N N . LEU A 1 90 ? 2.045 -6.663 -27.953 1.00 89.94 90 LEU A N 1
ATOM 719 C CA . LEU A 1 90 ? 2.108 -7.905 -27.180 1.00 89.94 90 LEU A CA 1
ATOM 720 C C . LEU A 1 90 ? 2.465 -9.142 -28.016 1.00 89.94 90 LEU A C 1
ATOM 722 O O . LEU A 1 90 ? 2.783 -10.177 -27.418 1.00 89.94 90 LEU A O 1
ATOM 726 N N . GLN A 1 91 ? 2.423 -9.055 -29.351 1.00 90.50 91 GLN A N 1
ATOM 727 C CA . GLN A 1 91 ? 2.818 -10.154 -30.243 1.00 90.50 91 GLN A CA 1
ATOM 728 C C . GLN A 1 91 ? 4.335 -10.376 -30.232 1.00 90.50 91 GLN A C 1
ATOM 730 O O . GLN A 1 91 ? 4.803 -11.510 -30.310 1.00 90.50 91 GLN A O 1
ATOM 735 N N . GLU A 1 92 ? 5.108 -9.303 -30.064 1.00 93.50 92 GLU A N 1
ATOM 736 C CA . GLU A 1 92 ? 6.564 -9.365 -29.985 1.00 93.50 92 GLU A CA 1
ATOM 737 C C . GLU A 1 92 ? 7.032 -9.694 -28.551 1.00 93.50 92 GLU A C 1
ATOM 739 O O . GLU A 1 92 ? 6.757 -8.935 -27.613 1.00 93.50 92 GLU A O 1
ATOM 744 N N . PRO A 1 93 ? 7.801 -10.781 -28.329 1.00 92.50 93 PRO A N 1
ATOM 745 C CA . PRO A 1 93 ? 8.193 -11.210 -26.983 1.00 92.50 93 PRO A CA 1
ATOM 746 C C . PRO A 1 93 ? 8.962 -10.160 -26.166 1.00 92.50 93 PRO A C 1
ATOM 748 O O . PRO A 1 93 ? 8.762 -10.056 -24.951 1.00 92.50 93 PRO A O 1
ATOM 751 N N . LEU A 1 94 ? 9.836 -9.382 -26.816 1.00 93.38 94 LEU A N 1
ATOM 752 C CA . LEU A 1 94 ? 10.640 -8.347 -26.159 1.00 93.38 94 LEU A CA 1
ATOM 753 C C . LEU A 1 94 ? 9.773 -7.173 -25.689 1.00 93.38 94 LEU A C 1
ATOM 755 O O . LEU A 1 94 ? 9.838 -6.810 -24.512 1.00 93.38 94 LEU A O 1
ATOM 759 N N . LYS A 1 95 ? 8.902 -6.651 -26.560 1.00 92.00 95 LYS A N 1
ATOM 760 C CA . LYS A 1 95 ? 7.945 -5.584 -26.226 1.00 92.00 95 LYS A CA 1
ATOM 761 C C . LYS A 1 95 ? 6.968 -6.039 -25.143 1.00 92.00 95 LYS A C 1
ATOM 763 O O . LYS A 1 95 ? 6.806 -5.364 -24.129 1.00 92.00 95 LYS A O 1
ATOM 768 N N . ARG A 1 96 ? 6.454 -7.272 -25.235 1.00 92.12 96 ARG A N 1
ATOM 769 C CA . ARG A 1 96 ? 5.634 -7.884 -24.173 1.00 92.12 96 ARG A CA 1
ATOM 770 C C . ARG A 1 96 ? 6.347 -7.904 -22.817 1.00 92.12 96 ARG A C 1
ATOM 772 O O . ARG A 1 96 ? 5.716 -7.680 -21.781 1.00 92.12 96 ARG A O 1
ATOM 779 N N . LYS A 1 97 ? 7.652 -8.199 -22.787 1.00 92.44 97 LYS A N 1
ATOM 780 C CA . LYS A 1 97 ? 8.456 -8.185 -21.551 1.00 92.44 97 LYS A CA 1
ATOM 781 C C . LYS A 1 97 ? 8.600 -6.767 -20.990 1.00 92.44 97 LYS A C 1
ATOM 783 O O . LYS A 1 97 ? 8.548 -6.618 -19.771 1.00 92.44 97 LYS A O 1
ATOM 788 N N . GLN A 1 98 ? 8.737 -5.751 -21.841 1.00 92.50 98 GLN A N 1
ATOM 789 C CA . GLN A 1 98 ? 8.777 -4.341 -21.432 1.00 92.50 98 GLN A CA 1
ATOM 790 C C . GLN A 1 98 ? 7.432 -3.889 -20.839 1.00 92.50 98 GLN A C 1
ATOM 792 O O . GLN A 1 98 ? 7.410 -3.432 -19.697 1.00 92.50 98 GLN A O 1
ATOM 797 N N . CYS A 1 99 ? 6.300 -4.167 -21.497 1.00 92.19 99 CYS A N 1
ATOM 798 C CA . CYS A 1 99 ? 4.961 -3.882 -20.951 1.00 92.19 99 CYS A CA 1
ATOM 799 C C . CYS A 1 99 ? 4.732 -4.557 -19.583 1.00 92.19 99 CYS A C 1
ATOM 801 O O . CYS A 1 99 ? 4.122 -3.996 -18.676 1.00 92.19 99 CYS A O 1
ATOM 803 N N . LYS A 1 100 ? 5.268 -5.769 -19.366 1.00 91.88 100 LYS A N 1
ATOM 804 C CA . LYS A 1 100 ? 5.204 -6.455 -18.057 1.00 91.88 100 LYS A CA 1
ATOM 805 C C . LYS A 1 100 ? 6.001 -5.765 -16.943 1.00 91.88 100 LYS A C 1
ATOM 807 O O . LYS A 1 100 ? 5.689 -5.992 -15.770 1.00 91.88 100 LYS A O 1
ATOM 812 N N . LYS A 1 101 ? 7.032 -4.988 -17.283 1.00 94.19 101 LYS A N 1
ATOM 813 C CA . LYS A 1 101 ? 7.847 -4.230 -16.320 1.00 94.19 101 LYS A CA 1
ATOM 814 C C . LYS A 1 101 ? 7.190 -2.915 -15.906 1.00 94.19 101 LYS A C 1
ATOM 816 O O . LYS A 1 101 ? 7.455 -2.468 -14.794 1.00 94.19 101 LYS A O 1
ATOM 821 N N . ARG A 1 102 ? 6.330 -2.339 -16.754 1.00 94.31 102 ARG A N 1
ATOM 822 C CA . ARG A 1 102 ? 5.523 -1.150 -16.445 1.00 94.31 102 ARG A CA 1
ATOM 823 C C . ARG A 1 102 ? 4.418 -1.495 -15.453 1.00 94.31 102 ARG A C 1
ATOM 825 O O . ARG A 1 102 ? 3.319 -1.879 -15.844 1.00 94.31 102 ARG A O 1
ATOM 832 N N . ARG A 1 103 ? 4.767 -1.505 -14.166 1.00 94.81 103 ARG A N 1
ATOM 833 C CA . ARG A 1 103 ? 3.939 -2.001 -13.051 1.00 94.81 103 ARG A CA 1
ATOM 834 C C . ARG A 1 103 ? 3.368 -0.894 -12.180 1.00 94.81 103 ARG A C 1
ATOM 836 O O . ARG A 1 103 ? 2.618 -1.207 -11.262 1.00 94.81 103 ARG A O 1
ATOM 843 N N . TRP A 1 104 ? 3.718 0.352 -12.451 1.00 95.44 104 TRP A N 1
ATOM 844 C CA . TRP A 1 104 ? 3.341 1.492 -11.636 1.00 95.44 104 TRP A CA 1
ATOM 845 C C . TRP A 1 104 ? 2.466 2.438 -12.435 1.00 95.44 104 TRP A C 1
ATOM 847 O O . TRP A 1 104 ? 2.645 2.567 -13.639 1.00 95.44 104 TRP A O 1
ATOM 857 N N . LEU A 1 105 ? 1.523 3.066 -11.757 1.00 94.94 105 LEU A N 1
ATOM 858 C CA . LEU A 1 105 ? 0.585 4.035 -12.293 1.00 94.94 105 LEU A CA 1
ATOM 859 C C . LEU A 1 105 ? 0.697 5.290 -11.437 1.00 94.94 105 LEU A C 1
ATOM 861 O O . LEU A 1 105 ? 0.609 5.190 -10.217 1.00 94.94 105 LEU A O 1
ATOM 865 N N . ILE A 1 106 ? 0.867 6.456 -12.053 1.00 92.94 106 ILE A N 1
ATOM 866 C CA . ILE A 1 106 ? 0.833 7.726 -11.324 1.00 92.94 106 ILE A CA 1
ATOM 867 C C . ILE A 1 106 ? -0.483 8.427 -11.632 1.00 92.94 106 ILE A C 1
ATOM 869 O O . ILE A 1 106 ? -0.786 8.728 -12.785 1.00 92.94 106 ILE A O 1
ATOM 873 N N . SER A 1 107 ? -1.289 8.663 -10.601 1.00 92.31 107 SER A N 1
ATOM 874 C CA . SER A 1 107 ? -2.609 9.276 -10.758 1.00 92.31 107 SER A CA 1
ATOM 875 C C . SER A 1 107 ? -3.048 9.973 -9.477 1.00 92.31 107 SER A C 1
ATOM 877 O O . SER A 1 107 ? -2.642 9.599 -8.378 1.00 92.31 107 SER A O 1
ATOM 879 N N . ALA A 1 108 ? -3.930 10.962 -9.609 1.00 89.69 108 ALA A N 1
ATOM 880 C CA . ALA A 1 108 ? -4.753 11.395 -8.487 1.00 89.69 108 ALA A CA 1
ATOM 881 C C . ALA A 1 108 ? -5.723 10.268 -8.079 1.00 89.69 108 ALA A C 1
ATOM 883 O O . ALA A 1 108 ? -6.062 9.402 -8.898 1.00 89.69 108 ALA A O 1
ATOM 884 N N . ILE A 1 109 ? -6.190 10.289 -6.828 1.00 85.12 109 ILE A N 1
ATOM 885 C CA . ILE A 1 109 ? -7.267 9.398 -6.386 1.00 85.12 109 ILE A CA 1
ATOM 886 C C . ILE A 1 109 ? -8.570 9.869 -7.021 1.00 85.12 109 ILE A C 1
ATOM 888 O O . ILE A 1 109 ? -8.983 11.015 -6.860 1.00 85.12 109 ILE A O 1
ATOM 892 N N . SER A 1 110 ? -9.226 8.957 -7.728 1.00 85.88 110 SER A N 1
ATOM 893 C CA . SER A 1 110 ? -10.536 9.167 -8.330 1.00 85.88 110 SER A CA 1
ATOM 894 C C . SER A 1 110 ? -11.337 7.867 -8.236 1.00 85.88 110 SER A C 1
ATOM 896 O O . SER A 1 110 ? -10.746 6.793 -8.382 1.00 85.88 110 SER A O 1
ATOM 898 N N . PRO A 1 111 ? -12.670 7.926 -8.056 1.00 79.56 111 PRO A N 1
ATOM 899 C CA . PRO A 1 111 ? -13.534 6.749 -8.175 1.00 79.56 111 PRO A CA 1
ATOM 900 C C . PRO A 1 111 ? -13.429 6.076 -9.550 1.00 79.56 111 PRO A C 1
ATOM 902 O O . PRO A 1 111 ? -13.660 4.877 -9.682 1.00 79.56 111 PRO A O 1
ATOM 905 N N . PHE A 1 112 ? -13.063 6.850 -10.575 1.00 83.06 112 PHE A N 1
ATOM 906 C CA . PHE A 1 112 ? -12.893 6.381 -11.942 1.00 83.06 112 PHE A CA 1
ATOM 907 C C . PHE A 1 112 ? -11.502 6.767 -12.438 1.00 83.06 112 PHE A C 1
ATOM 909 O O . PHE A 1 112 ? -11.220 7.943 -12.679 1.00 83.06 112 PHE A O 1
ATOM 916 N N . ILE A 1 113 ? -10.633 5.769 -12.596 1.00 84.56 113 ILE A N 1
ATOM 917 C CA . ILE A 1 113 ? -9.301 5.936 -13.178 1.00 84.56 113 ILE A CA 1
ATOM 918 C C . ILE A 1 113 ? -9.281 5.196 -14.514 1.00 84.56 113 ILE A C 1
ATOM 920 O O . ILE A 1 113 ? -9.363 3.969 -14.563 1.00 84.56 113 ILE A O 1
ATOM 924 N N . SER A 1 114 ? -9.184 5.947 -15.611 1.00 84.88 114 SER A N 1
ATOM 925 C CA . SER A 1 114 ? -8.978 5.373 -16.942 1.00 84.88 114 SER A CA 1
ATOM 926 C C . SER A 1 114 ? -7.488 5.106 -17.125 1.00 84.88 114 SER A C 1
ATOM 928 O O . SER A 1 114 ? -6.717 6.032 -17.350 1.00 84.88 114 SER A O 1
ATOM 930 N N . VAL A 1 115 ? -7.081 3.844 -16.987 1.00 88.25 115 VAL A N 1
ATOM 931 C CA . VAL A 1 115 ? -5.677 3.445 -17.131 1.00 88.25 115 VAL A CA 1
ATOM 932 C C . VAL A 1 115 ? -5.324 3.341 -18.612 1.00 88.25 115 VAL A C 1
ATOM 934 O O . VAL A 1 115 ? -5.939 2.562 -19.340 1.00 88.25 115 VAL A O 1
ATOM 937 N N . ARG A 1 116 ? -4.321 4.108 -19.041 1.00 85.31 116 ARG A N 1
ATOM 938 C CA . ARG A 1 116 ? -3.755 4.076 -20.397 1.00 85.31 116 ARG A CA 1
ATOM 939 C C . ARG A 1 116 ? -2.269 3.725 -20.342 1.00 85.31 116 ARG A C 1
ATOM 941 O O . ARG A 1 116 ? -1.652 3.905 -19.293 1.00 85.31 116 ARG A O 1
ATOM 948 N N . ASP A 1 117 ? -1.705 3.234 -21.446 1.00 86.56 117 ASP A N 1
ATOM 949 C CA . ASP A 1 117 ? -0.291 2.824 -21.529 1.00 86.56 117 ASP A CA 1
ATOM 950 C C . ASP A 1 117 ? 0.654 3.957 -21.109 1.00 86.56 117 ASP A C 1
ATOM 952 O O . ASP A 1 117 ? 1.580 3.731 -20.336 1.00 86.56 117 ASP A O 1
ATOM 956 N N . GLU A 1 118 ? 0.369 5.199 -21.509 1.00 87.44 118 GLU A N 1
ATOM 957 C CA . GLU A 1 118 ? 1.241 6.346 -21.223 1.00 87.44 118 GLU A CA 1
ATOM 958 C C . GLU A 1 118 ? 1.327 6.682 -19.728 1.00 87.44 118 GLU A C 1
ATOM 960 O O . GLU A 1 118 ? 2.265 7.345 -19.296 1.00 87.44 118 GLU A O 1
ATOM 965 N N . MET A 1 119 ? 0.358 6.221 -18.932 1.00 90.25 119 MET A N 1
ATOM 966 C CA . MET A 1 119 ? 0.339 6.413 -17.479 1.00 90.25 119 MET A CA 1
ATOM 967 C C . MET A 1 119 ? 1.097 5.311 -16.728 1.00 90.25 119 MET A C 1
ATOM 969 O O . MET A 1 119 ? 1.187 5.351 -15.496 1.00 90.25 119 MET A O 1
ATOM 973 N N . LEU A 1 120 ? 1.556 4.277 -17.439 1.00 94.12 120 LEU A N 1
ATOM 974 C CA . LEU A 1 120 ? 2.194 3.111 -16.855 1.00 94.12 120 LEU A CA 1
ATOM 975 C C . LEU A 1 120 ? 3.708 3.218 -16.950 1.00 94.12 120 LEU A C 1
ATOM 977 O O . LEU A 1 120 ? 4.287 3.309 -18.027 1.00 94.12 120 LEU A O 1
ATOM 981 N N . HIS A 1 121 ? 4.356 3.083 -15.802 1.00 95.44 121 HIS A N 1
ATOM 982 C CA . HIS A 1 121 ? 5.792 3.241 -15.668 1.00 95.44 121 HIS A CA 1
ATOM 983 C C . HIS A 1 121 ? 6.428 1.992 -15.070 1.00 95.44 121 HIS A C 1
ATOM 985 O O . HIS A 1 121 ? 5.881 1.281 -14.214 1.00 95.44 121 HIS A O 1
ATOM 991 N N . SER A 1 122 ? 7.614 1.678 -15.554 1.00 95.19 122 SER A N 1
ATOM 992 C CA . SER A 1 122 ? 8.536 0.741 -14.941 1.00 95.19 122 SER A CA 1
ATOM 993 C C . SER A 1 122 ? 9.304 1.439 -13.828 1.00 95.19 122 SER A C 1
ATOM 995 O O . SER A 1 122 ? 9.413 2.659 -13.794 1.00 95.19 122 SER A O 1
ATOM 997 N N . ARG A 1 123 ? 9.878 0.658 -12.909 1.00 92.94 123 ARG A N 1
ATOM 998 C CA . ARG A 1 123 ? 10.702 1.224 -11.831 1.00 92.94 123 ARG A CA 1
ATOM 999 C C . ARG A 1 123 ? 11.875 2.056 -12.373 1.00 92.94 123 ARG A C 1
ATOM 1001 O O . ARG A 1 123 ? 12.250 3.030 -11.743 1.00 92.94 123 ARG A O 1
ATOM 1008 N N . GLN A 1 124 ? 12.422 1.671 -13.526 1.00 93.19 124 GLN A N 1
ATOM 1009 C CA . GLN A 1 124 ? 13.509 2.398 -14.174 1.00 93.19 124 GLN A CA 1
ATOM 1010 C C . GLN A 1 124 ? 13.037 3.765 -14.691 1.00 93.19 124 GLN A C 1
ATOM 1012 O O . GLN A 1 124 ? 13.641 4.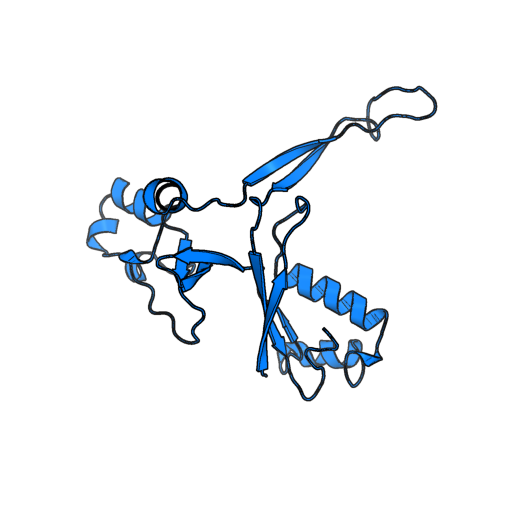767 -14.337 1.00 93.19 124 GLN A O 1
ATOM 1017 N N . GLU A 1 125 ? 11.919 3.816 -15.428 1.00 94.19 125 GLU A N 1
ATOM 1018 C CA . GLU A 1 125 ? 11.327 5.074 -15.927 1.00 94.19 125 GLU A CA 1
ATOM 1019 C C . GLU A 1 125 ? 10.994 6.035 -14.760 1.00 94.19 125 GLU A C 1
ATOM 1021 O O . GLU A 1 125 ? 11.284 7.226 -14.831 1.00 94.19 125 GLU A O 1
ATOM 1026 N N . LEU A 1 126 ? 10.475 5.525 -13.632 1.00 93.56 126 LEU A N 1
ATOM 1027 C CA . LEU A 1 126 ? 10.197 6.350 -12.443 1.00 93.56 126 LEU A CA 1
ATOM 1028 C C . LEU A 1 126 ? 11.453 7.026 -11.863 1.00 93.56 126 LEU A C 1
ATOM 1030 O O . LEU A 1 126 ? 11.399 8.189 -11.472 1.00 93.56 126 LEU A O 1
ATOM 1034 N N . VAL A 1 127 ? 12.569 6.298 -11.784 1.00 92.38 127 VAL A N 1
ATOM 1035 C CA . VAL A 1 127 ? 13.810 6.794 -11.166 1.00 92.38 127 VAL A CA 1
ATOM 1036 C C . VAL A 1 127 ? 14.606 7.661 -12.141 1.00 92.38 127 VAL A C 1
ATOM 1038 O O . VAL A 1 127 ? 15.088 8.723 -11.766 1.00 92.38 127 VAL A O 1
ATOM 1041 N N . GLU A 1 128 ? 14.752 7.231 -13.393 1.00 92.94 128 GLU A N 1
ATOM 1042 C CA . GLU A 1 128 ? 15.630 7.891 -14.368 1.00 92.94 128 GLU A CA 1
ATOM 1043 C C . GLU A 1 128 ? 14.939 9.063 -15.076 1.00 92.94 128 GLU A C 1
ATOM 1045 O O . GLU A 1 128 ? 15.534 10.132 -15.221 1.00 92.94 128 GLU A O 1
ATOM 1050 N N . GLU A 1 129 ? 13.681 8.892 -15.494 1.00 91.00 129 GLU A N 1
ATOM 1051 C CA . GLU A 1 129 ? 12.961 9.898 -16.287 1.00 91.00 129 GLU A CA 1
ATOM 1052 C C . GLU A 1 129 ? 12.205 10.875 -15.387 1.00 91.00 129 GLU A C 1
ATOM 1054 O O . GLU A 1 129 ? 12.312 12.090 -15.560 1.00 91.00 129 GLU A O 1
ATOM 1059 N N . LEU A 1 130 ? 11.478 10.354 -14.393 1.00 89.06 130 LEU A N 1
ATOM 1060 C CA . LEU A 1 130 ? 10.682 11.171 -13.470 1.00 89.06 130 LEU A CA 1
ATOM 1061 C C . LEU A 1 130 ? 11.453 11.616 -12.220 1.00 89.06 130 LEU A C 1
ATOM 1063 O O . LEU A 1 130 ? 10.919 12.407 -11.443 1.00 89.06 130 LEU A O 1
ATOM 1067 N N . ARG A 1 131 ? 12.698 11.147 -12.039 1.00 89.19 131 ARG A N 1
ATOM 1068 C CA . ARG A 1 131 ? 13.576 11.491 -10.904 1.00 89.19 131 ARG A CA 1
ATOM 1069 C C . ARG A 1 131 ? 12.897 11.301 -9.545 1.00 89.19 131 ARG A C 1
ATOM 1071 O O . ARG A 1 131 ? 13.060 12.122 -8.647 1.00 89.19 131 ARG A O 1
ATOM 1078 N N . LEU A 1 132 ? 12.103 10.239 -9.419 1.00 89.56 132 LEU A N 1
ATOM 1079 C CA . LEU A 1 132 ? 11.423 9.898 -8.178 1.00 89.56 132 LEU A CA 1
ATOM 1080 C C . LEU A 1 132 ? 12.304 8.996 -7.322 1.00 89.56 132 LEU A C 1
ATOM 1082 O O . LEU A 1 132 ? 12.717 7.918 -7.759 1.00 89.56 132 LEU A O 1
ATOM 1086 N N . ASP A 1 133 ? 12.506 9.398 -6.073 1.00 88.75 133 ASP A N 1
ATOM 1087 C CA . ASP A 1 133 ? 13.114 8.535 -5.074 1.00 88.75 133 ASP A CA 1
ATOM 1088 C C . ASP A 1 133 ? 12.076 7.521 -4.582 1.00 88.75 133 ASP A C 1
ATOM 1090 O O . ASP A 1 133 ? 11.005 7.858 -4.066 1.00 88.75 133 ASP A O 1
ATOM 1094 N N . LEU A 1 134 ? 12.381 6.241 -4.788 1.00 90.75 134 LEU A N 1
ATOM 1095 C CA . LEU A 1 134 ? 11.490 5.139 -4.448 1.00 90.75 134 LEU A CA 1
ATOM 1096 C C . LEU A 1 134 ? 12.018 4.368 -3.237 1.00 90.75 134 LEU A C 1
ATOM 1098 O O . LEU A 1 134 ? 13.230 4.164 -3.136 1.00 90.75 134 LEU A O 1
ATOM 1102 N N . PRO A 1 135 ? 11.126 3.832 -2.386 1.00 91.56 135 PRO A N 1
ATOM 1103 C CA . PRO A 1 135 ? 11.510 2.979 -1.277 1.00 91.56 135 PRO A CA 1
ATOM 1104 C C . PRO A 1 135 ? 12.374 1.806 -1.733 1.00 91.56 135 PRO A C 1
ATOM 1106 O O . PRO A 1 135 ? 12.136 1.200 -2.791 1.00 91.56 135 PRO A O 1
ATOM 1109 N N . ALA A 1 136 ? 13.383 1.493 -0.928 1.00 91.19 136 ALA A N 1
ATOM 1110 C CA . ALA A 1 136 ? 14.314 0.404 -1.159 1.00 91.19 136 ALA A CA 1
ATOM 1111 C C . ALA A 1 136 ? 14.044 -0.727 -0.165 1.00 91.19 136 ALA A C 1
ATOM 1113 O O . ALA A 1 136 ? 14.179 -0.558 1.045 1.00 91.19 136 ALA A O 1
ATOM 1114 N N . GLU A 1 137 ? 13.689 -1.895 -0.693 1.00 91.50 137 GLU A N 1
ATOM 1115 C CA . GLU A 1 137 ? 13.603 -3.123 0.090 1.00 91.50 137 GLU A CA 1
ATOM 1116 C C . GLU A 1 137 ? 14.980 -3.787 0.126 1.00 91.50 137 GLU A C 1
ATOM 1118 O O . GLU A 1 137 ? 15.599 -4.032 -0.912 1.00 91.50 137 GLU A O 1
ATOM 1123 N N . THR A 1 138 ? 15.469 -4.066 1.329 1.00 92.75 138 THR A N 1
ATOM 1124 C CA . THR A 1 138 ? 16.758 -4.718 1.564 1.00 92.75 138 THR A CA 1
ATOM 1125 C C . THR A 1 138 ? 16.662 -5.687 2.737 1.00 92.75 138 THR A C 1
ATOM 1127 O O . THR A 1 138 ? 15.642 -5.775 3.421 1.00 92.75 138 THR A O 1
ATOM 1130 N N . THR A 1 139 ? 17.736 -6.428 2.979 1.00 93.62 139 THR A N 1
ATOM 1131 C CA . THR A 1 139 ? 17.891 -7.280 4.156 1.00 93.62 139 THR A CA 1
ATOM 1132 C C . THR A 1 139 ? 18.983 -6.722 5.052 1.00 93.62 139 THR A C 1
ATOM 1134 O O . THR A 1 139 ? 20.111 -6.524 4.598 1.00 93.62 139 THR A O 1
ATOM 1137 N N . VAL A 1 140 ? 18.664 -6.507 6.323 1.00 93.69 140 VAL A N 1
ATOM 1138 C CA . VAL A 1 140 ? 19.611 -6.059 7.346 1.00 93.69 140 VAL A CA 1
ATOM 1139 C C . VAL A 1 140 ? 20.067 -7.267 8.154 1.00 93.69 140 VAL A C 1
ATOM 1141 O O . VAL A 1 140 ? 19.247 -8.072 8.596 1.00 93.69 140 VAL A O 1
ATOM 1144 N N . ALA A 1 141 ? 21.381 -7.406 8.328 1.00 93.12 141 ALA A N 1
ATOM 1145 C CA . ALA A 1 141 ? 21.970 -8.461 9.141 1.00 93.12 141 ALA A CA 1
ATOM 1146 C C . ALA A 1 141 ? 21.991 -8.061 10.621 1.00 93.12 141 ALA A C 1
ATOM 1148 O O . ALA A 1 141 ? 22.434 -6.968 10.978 1.00 93.12 141 ALA A O 1
ATOM 1149 N N . HIS A 1 142 ? 21.556 -8.974 11.482 1.00 90.25 142 HIS A N 1
ATOM 1150 C CA . HIS A 1 142 ? 21.517 -8.821 12.929 1.00 90.25 142 HIS A CA 1
ATOM 1151 C C . HIS A 1 142 ? 22.335 -9.918 13.607 1.00 90.25 142 HIS A C 1
ATOM 1153 O O . HIS A 1 142 ? 22.345 -11.075 13.186 1.00 90.25 142 HIS A O 1
ATOM 1159 N N . ASN A 1 143 ? 22.995 -9.542 14.701 1.00 91.25 143 ASN A N 1
ATOM 1160 C CA . ASN A 1 143 ? 23.762 -10.445 15.546 1.00 91.25 143 ASN A CA 1
ATOM 1161 C C . ASN A 1 143 ? 23.102 -10.541 16.921 1.00 91.25 143 ASN A C 1
ATOM 1163 O O . ASN A 1 143 ? 22.815 -9.520 17.544 1.00 91.25 143 ASN A O 1
ATOM 1167 N N . THR A 1 144 ? 22.927 -11.760 17.425 1.00 89.94 144 THR A N 1
ATOM 1168 C CA . THR A 1 144 ? 22.463 -11.995 18.797 1.00 89.94 144 THR A CA 1
ATOM 1169 C C . THR A 1 144 ? 23.657 -12.369 19.669 1.00 89.94 144 THR A C 1
ATOM 1171 O O . THR A 1 144 ? 24.304 -13.388 19.434 1.00 89.94 144 THR A O 1
ATOM 1174 N N . ILE A 1 145 ? 23.953 -11.561 20.688 1.00 88.31 145 ILE A N 1
ATOM 1175 C CA . ILE A 1 145 ? 25.093 -11.781 21.591 1.00 88.31 145 ILE A CA 1
ATOM 1176 C C . ILE A 1 145 ? 24.627 -12.521 22.846 1.00 88.31 145 ILE A C 1
ATOM 1178 O O . ILE A 1 145 ? 23.686 -12.097 23.522 1.00 88.31 145 ILE A O 1
ATOM 1182 N N . ASN A 1 146 ? 25.316 -13.606 23.194 1.00 88.25 146 ASN A N 1
ATOM 1183 C CA . ASN A 1 146 ? 25.126 -14.282 24.469 1.00 88.25 146 ASN A CA 1
ATOM 1184 C C . ASN A 1 146 ? 25.751 -13.451 25.594 1.00 88.25 146 ASN A C 1
ATOM 1186 O O . ASN A 1 146 ? 26.963 -13.259 25.630 1.00 88.25 146 ASN A O 1
ATOM 1190 N N . ARG A 1 147 ? 24.929 -12.980 26.540 1.00 88.75 147 ARG A N 1
ATOM 1191 C CA . ARG A 1 147 ? 25.393 -12.126 27.647 1.00 88.75 147 ARG A CA 1
ATOM 1192 C C . ARG A 1 147 ? 26.281 -12.845 28.670 1.00 88.75 147 ARG A C 1
ATOM 1194 O O . ARG A 1 147 ? 26.998 -12.164 29.388 1.00 88.75 147 ARG A O 1
ATOM 1201 N N . LEU A 1 148 ? 26.253 -14.180 28.740 1.00 86.88 148 LEU A N 1
ATOM 1202 C CA . LEU A 1 148 ? 27.121 -14.955 29.639 1.00 86.88 148 LEU A CA 1
ATOM 1203 C C . LEU A 1 148 ? 28.527 -15.137 29.062 1.00 86.88 148 LEU A C 1
ATOM 1205 O O . LEU A 1 148 ? 29.505 -15.086 29.798 1.00 86.88 148 LEU A O 1
ATOM 1209 N N . THR A 1 149 ? 28.626 -15.368 27.752 1.00 86.50 149 THR A N 1
ATOM 1210 C CA . THR A 1 149 ? 29.904 -15.668 27.084 1.00 86.50 149 THR A CA 1
ATOM 1211 C C . THR A 1 149 ? 30.484 -14.479 26.325 1.00 86.50 149 THR A C 1
ATOM 1213 O O . THR A 1 149 ? 31.637 -14.532 25.914 1.00 86.50 149 THR A O 1
ATOM 1216 N N . GLY A 1 150 ? 29.699 -13.420 26.107 1.00 84.00 150 GLY A N 1
ATOM 1217 C CA . GLY A 1 150 ? 30.081 -12.252 25.311 1.00 84.00 150 GLY A CA 1
ATOM 1218 C C . GLY A 1 150 ? 30.225 -12.534 23.812 1.00 84.00 150 GLY A C 1
ATOM 1219 O O . GLY A 1 150 ? 30.800 -11.722 23.095 1.00 84.00 150 GLY A O 1
ATOM 1220 N N . THR A 1 151 ? 29.732 -13.675 23.323 1.00 83.56 151 THR A N 1
ATOM 1221 C CA . THR A 1 151 ? 29.964 -14.145 21.948 1.00 83.56 151 THR A CA 1
ATOM 1222 C C . THR A 1 151 ? 28.667 -14.339 21.165 1.00 83.56 151 THR A C 1
ATOM 1224 O O . THR A 1 151 ? 27.604 -14.603 21.731 1.00 83.56 151 THR A O 1
ATOM 1227 N N . THR A 1 152 ? 28.756 -14.220 19.840 1.00 84.12 152 THR A N 1
ATOM 1228 C CA . THR A 1 152 ? 27.763 -14.744 18.890 1.00 84.12 152 THR A CA 1
ATOM 1229 C C . THR A 1 152 ? 28.053 -16.224 18.624 1.00 84.12 152 THR A C 1
ATOM 1231 O O . THR A 1 152 ? 29.185 -16.684 18.792 1.00 84.12 152 THR A O 1
ATOM 1234 N N . GLY A 1 153 ? 27.038 -17.014 18.266 1.00 77.38 153 GLY A N 1
ATOM 1235 C CA . GLY A 1 153 ? 27.169 -18.474 18.284 1.00 77.38 153 GLY A CA 1
ATOM 1236 C C . GLY A 1 153 ? 26.214 -19.221 17.359 1.00 77.38 153 GLY A C 1
ATOM 1237 O O . GLY A 1 153 ? 25.840 -18.737 16.300 1.00 77.38 153 GLY A O 1
ATOM 1238 N N . LYS A 1 154 ? 25.857 -20.449 17.746 1.00 78.25 154 LYS A N 1
ATOM 1239 C CA . LYS A 1 154 ? 24.921 -21.324 17.018 1.00 78.25 154 LYS A CA 1
ATOM 1240 C C . LYS A 1 154 ? 23.504 -21.206 17.597 1.00 78.25 154 LYS A C 1
ATOM 1242 O O . LYS A 1 154 ? 23.316 -20.654 18.682 1.00 78.25 154 LYS A O 1
ATOM 1247 N N . ALA A 1 155 ? 22.523 -21.776 16.897 1.00 84.00 155 ALA A N 1
ATOM 1248 C CA . ALA A 1 155 ? 21.114 -21.774 17.301 1.00 84.00 155 ALA A CA 1
ATOM 1249 C C . ALA A 1 155 ? 20.595 -20.343 17.549 1.00 84.00 155 ALA A C 1
ATOM 1251 O O . ALA A 1 155 ? 20.691 -19.508 16.657 1.00 84.00 155 ALA A O 1
ATOM 1252 N N . HIS A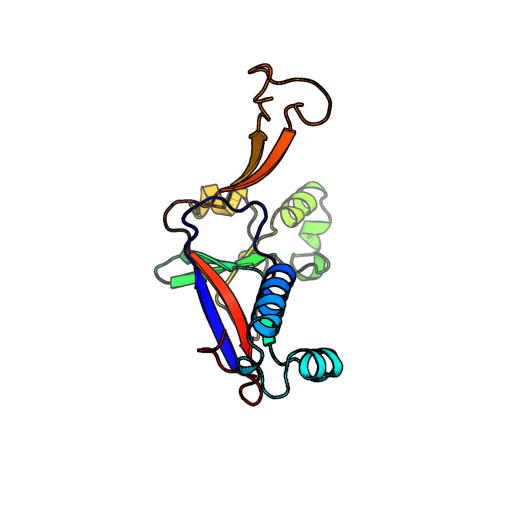 1 156 ? 20.081 -20.039 18.743 1.00 82.94 156 HIS A N 1
ATOM 1253 C CA . HIS A 1 156 ? 19.489 -18.734 19.071 1.00 82.94 156 HIS A CA 1
ATOM 1254 C C . HIS A 1 156 ? 20.471 -17.550 18.996 1.00 82.94 156 HIS A C 1
ATOM 1256 O O . HIS A 1 156 ? 20.036 -16.405 18.905 1.00 82.94 156 HIS A O 1
ATOM 1262 N N . PHE A 1 157 ? 21.784 -17.814 19.020 1.00 87.00 157 PHE A N 1
ATOM 1263 C CA . PHE A 1 157 ? 22.830 -16.793 18.895 1.00 87.00 157 PHE A CA 1
ATOM 1264 C C . PHE A 1 157 ? 23.416 -16.687 17.479 1.00 87.00 157 PHE A C 1
ATOM 1266 O O . PHE A 1 157 ? 24.411 -15.985 17.281 1.00 87.00 157 PHE A O 1
ATOM 1273 N N . ALA A 1 158 ? 22.832 -17.400 16.510 1.00 89.19 158 ALA A N 1
ATOM 1274 C CA . ALA A 1 158 ? 23.245 -17.321 15.117 1.00 89.19 158 ALA A CA 1
ATOM 1275 C C . ALA A 1 158 ? 22.850 -15.966 14.508 1.00 89.19 158 ALA A C 1
ATOM 1277 O O . ALA A 1 158 ? 21.747 -15.481 14.777 1.00 89.19 158 ALA A O 1
ATOM 1278 N N . PRO A 1 159 ? 23.722 -15.359 13.681 1.00 89.19 159 PRO A N 1
ATOM 1279 C CA . PRO A 1 159 ? 23.349 -14.204 12.882 1.00 89.19 159 PRO A CA 1
ATOM 1280 C C . PRO A 1 159 ? 22.130 -14.510 12.015 1.00 89.19 159 PRO A C 1
ATOM 1282 O O . PRO A 1 159 ? 21.998 -15.613 11.477 1.00 89.19 159 PRO A O 1
ATOM 1285 N N . TYR A 1 160 ? 21.253 -13.528 11.864 1.00 90.81 160 TYR A N 1
ATOM 1286 C CA . TYR A 1 160 ? 20.040 -13.652 11.066 1.00 90.81 160 TYR A CA 1
ATOM 1287 C C . TYR A 1 160 ? 19.780 -12.362 10.299 1.00 90.81 160 TYR A C 1
ATOM 1289 O O . TYR A 1 160 ? 20.242 -11.291 10.682 1.00 90.81 160 TYR A O 1
ATOM 1297 N N . ASN A 1 161 ? 19.036 -12.472 9.204 1.00 93.19 161 ASN A N 1
ATOM 1298 C CA . ASN A 1 161 ? 18.669 -11.330 8.381 1.00 93.19 161 ASN A CA 1
ATOM 1299 C C . ASN A 1 161 ? 17.194 -11.001 8.586 1.00 93.19 161 ASN A C 1
ATOM 1301 O O . ASN A 1 161 ? 16.365 -11.909 8.666 1.00 93.19 161 ASN A O 1
ATOM 1305 N N . MET A 1 162 ? 16.872 -9.713 8.617 1.00 94.12 162 MET A N 1
ATOM 1306 C CA . MET A 1 162 ? 15.497 -9.224 8.606 1.00 94.12 162 MET A CA 1
ATOM 1307 C C . MET A 1 162 ? 15.257 -8.339 7.385 1.00 94.12 162 MET A C 1
ATOM 1309 O O . MET A 1 162 ? 16.149 -7.576 7.006 1.00 94.12 162 MET A O 1
ATOM 1313 N N . PRO A 1 163 ? 14.079 -8.430 6.748 1.00 94.69 163 PRO A N 1
ATOM 1314 C CA . PRO A 1 163 ? 13.696 -7.472 5.726 1.00 94.69 163 PRO A CA 1
ATOM 1315 C C . PRO A 1 163 ? 13.557 -6.073 6.336 1.00 94.69 163 PRO A C 1
ATOM 1317 O O . PRO A 1 163 ? 13.158 -5.913 7.490 1.00 94.69 163 PRO A O 1
ATOM 1320 N N . ALA A 1 164 ? 13.891 -5.064 5.543 1.00 94.94 164 ALA A N 1
ATOM 1321 C CA . ALA A 1 164 ? 13.692 -3.665 5.871 1.00 94.94 164 ALA A CA 1
ATOM 1322 C C . ALA A 1 164 ? 13.334 -2.885 4.603 1.00 94.94 164 ALA A C 1
ATOM 1324 O O . ALA A 1 164 ? 13.938 -3.074 3.546 1.00 94.94 164 ALA A O 1
ATOM 1325 N N . CYS A 1 165 ? 12.361 -1.993 4.725 1.00 94.94 165 CYS A N 1
ATOM 1326 C CA . CYS A 1 165 ? 11.950 -1.044 3.707 1.00 94.94 165 CYS A CA 1
ATOM 1327 C C . CYS A 1 165 ? 12.417 0.349 4.131 1.00 94.94 165 CYS A C 1
ATOM 1329 O O . CYS A 1 165 ? 11.917 0.910 5.110 1.00 94.94 165 CYS A O 1
ATOM 1331 N N . PHE A 1 166 ? 13.400 0.882 3.412 1.00 94.81 166 PHE A N 1
ATOM 1332 C CA . PHE A 1 166 ? 13.937 2.218 3.630 1.00 94.81 166 PHE A CA 1
ATOM 1333 C C . PHE A 1 166 ? 13.214 3.215 2.738 1.00 94.81 166 PHE A C 1
ATOM 1335 O O . PHE A 1 166 ? 13.116 3.016 1.525 1.00 94.81 166 PHE A O 1
ATOM 1342 N N . TYR A 1 167 ? 12.746 4.298 3.346 1.00 94.12 167 TYR A N 1
ATOM 1343 C CA . TYR A 1 167 ? 12.083 5.391 2.655 1.00 94.12 167 TYR A CA 1
ATOM 1344 C C . TYR A 1 167 ? 13.067 6.554 2.482 1.00 94.12 167 TYR A C 1
ATOM 1346 O O . TYR A 1 167 ? 13.807 6.852 3.422 1.00 94.12 167 TYR A O 1
ATOM 1354 N N . PRO A 1 168 ? 13.097 7.201 1.306 1.00 92.88 168 PRO A N 1
ATOM 1355 C CA . PRO A 1 168 ? 13.800 8.466 1.121 1.00 92.88 168 PRO A CA 1
ATOM 1356 C C . PRO A 1 168 ? 13.362 9.519 2.142 1.00 92.88 168 PRO A C 1
ATOM 1358 O O . PRO A 1 168 ? 12.224 9.491 2.627 1.00 92.88 168 PRO A O 1
ATOM 1361 N N . GLU A 1 169 ? 14.252 10.467 2.432 1.00 88.25 169 GLU A N 1
ATOM 1362 C CA . GLU A 1 169 ? 13.926 11.609 3.284 1.00 88.25 169 GLU A CA 1
ATOM 1363 C C . GLU A 1 169 ? 12.702 12.353 2.724 1.00 88.25 169 GLU A C 1
ATOM 1365 O O . GLU A 1 169 ? 12.498 12.421 1.513 1.00 88.25 169 GLU A O 1
ATOM 1370 N N . ASP A 1 170 ? 11.838 12.834 3.616 1.00 89.50 170 ASP A N 1
ATOM 1371 C CA . ASP A 1 170 ? 10.577 13.506 3.270 1.00 89.50 170 ASP A CA 1
ATOM 1372 C C . ASP A 1 170 ? 9.547 12.671 2.491 1.00 89.50 170 ASP A C 1
ATOM 1374 O O . ASP A 1 170 ? 8.552 13.217 2.009 1.00 89.50 170 ASP A O 1
ATOM 1378 N N . THR A 1 171 ? 9.704 11.344 2.427 1.00 93.19 171 THR A N 1
ATOM 1379 C CA . THR A 1 171 ? 8.642 10.489 1.883 1.00 93.19 171 THR A CA 1
ATOM 1380 C C . THR A 1 171 ? 7.362 10.643 2.699 1.00 93.19 171 THR A C 1
ATOM 1382 O O . THR A 1 171 ? 7.347 10.447 3.914 1.00 93.19 171 THR A O 1
ATOM 1385 N N . LEU A 1 172 ? 6.267 10.944 2.005 1.00 95.50 172 LEU A N 1
ATOM 1386 C CA . LEU A 1 172 ? 4.925 10.972 2.567 1.00 95.50 172 LEU A CA 1
ATOM 1387 C C . LEU A 1 172 ? 4.142 9.774 2.047 1.00 95.50 172 LEU A C 1
ATOM 1389 O O . LEU A 1 172 ? 4.141 9.489 0.844 1.00 95.50 172 LEU A O 1
ATOM 1393 N N . LEU A 1 173 ? 3.469 9.090 2.961 1.00 95.75 173 LEU A N 1
ATOM 1394 C CA . LEU A 1 173 ? 2.544 8.018 2.639 1.00 95.75 173 LEU A CA 1
ATOM 1395 C C . LEU A 1 173 ? 1.147 8.431 3.094 1.00 95.75 173 LEU A C 1
ATOM 1397 O O . LEU A 1 173 ? 0.985 8.848 4.239 1.00 95.75 173 LEU A O 1
ATOM 1401 N N . ASP A 1 174 ? 0.148 8.264 2.233 1.00 96.44 174 ASP A N 1
ATOM 1402 C CA . ASP A 1 174 ? -1.251 8.350 2.647 1.00 96.44 174 ASP A CA 1
ATOM 1403 C C . ASP A 1 174 ? -1.849 6.946 2.731 1.00 96.44 174 ASP A C 1
ATOM 1405 O O . ASP A 1 174 ? -1.719 6.125 1.819 1.00 96.44 174 ASP A O 1
ATOM 1409 N N . ILE A 1 175 ? -2.550 6.688 3.827 1.00 96.06 175 ILE A N 1
ATOM 1410 C CA . ILE A 1 175 ? -3.418 5.529 4.000 1.00 96.06 175 ILE A CA 1
ATOM 1411 C C . ILE A 1 175 ? -4.845 6.021 3.796 1.00 96.06 175 ILE A C 1
ATOM 1413 O O . ILE A 1 175 ? -5.318 6.904 4.513 1.00 96.06 175 ILE A O 1
ATOM 1417 N N . LEU A 1 176 ? -5.534 5.468 2.805 1.00 94.94 176 LEU A N 1
ATOM 1418 C CA . LEU A 1 176 ? -6.919 5.815 2.535 1.00 94.94 176 LEU A CA 1
ATOM 1419 C C . LEU A 1 176 ? -7.829 4.978 3.417 1.00 94.94 176 LEU A C 1
ATOM 1421 O O . LEU A 1 176 ? -7.712 3.753 3.442 1.00 94.94 176 LEU A O 1
ATOM 1425 N N . VAL A 1 177 ? -8.747 5.638 4.114 1.00 95.38 177 VAL A N 1
ATOM 1426 C CA . VAL A 1 177 ? -9.668 4.985 5.041 1.00 95.38 177 VAL A CA 1
ATOM 1427 C C . VAL A 1 177 ? -11.097 5.365 4.693 1.00 95.38 177 VAL A C 1
ATOM 1429 O O . VAL A 1 177 ? -11.457 6.542 4.692 1.00 95.38 177 VAL A O 1
ATOM 1432 N N . LEU A 1 178 ? -11.923 4.369 4.387 1.00 94.81 178 LEU A N 1
ATOM 1433 C CA . LEU A 1 178 ? -13.372 4.535 4.323 1.00 94.81 178 LEU A CA 1
ATOM 1434 C C . LEU A 1 178 ? -13.947 4.240 5.698 1.00 94.81 178 LEU A C 1
ATOM 1436 O O . LEU A 1 178 ? -13.746 3.143 6.205 1.00 94.81 178 LEU A O 1
ATOM 1440 N N . ILE A 1 179 ? -14.685 5.187 6.2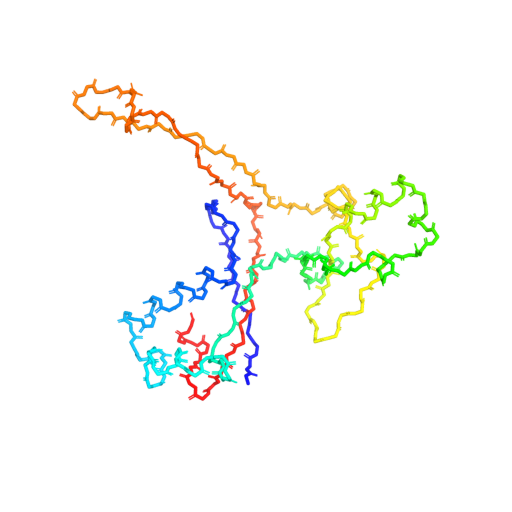65 1.00 93.88 179 ILE A N 1
ATOM 1441 C CA . ILE A 1 179 ? -15.277 5.071 7.601 1.00 93.88 179 ILE A CA 1
ATOM 1442 C C . ILE A 1 179 ? -16.801 5.124 7.507 1.00 93.88 179 ILE A C 1
ATOM 1444 O O . ILE A 1 179 ? -17.355 5.969 6.793 1.00 93.88 179 ILE A O 1
ATOM 1448 N N . ASP A 1 180 ? -17.488 4.235 8.219 1.00 93.06 180 ASP A N 1
ATOM 1449 C CA . ASP A 1 180 ? -18.913 4.364 8.507 1.00 93.06 180 ASP A CA 1
ATOM 1450 C C . ASP A 1 180 ? -19.123 5.288 9.712 1.00 93.06 180 ASP A C 1
ATOM 1452 O O . ASP A 1 180 ? -18.841 4.920 10.851 1.00 93.06 180 ASP A O 1
ATOM 1456 N N . GLN A 1 181 ? -19.616 6.497 9.437 1.00 89.75 181 GLN A N 1
ATOM 1457 C CA . GLN A 1 181 ? -19.745 7.563 10.432 1.00 89.75 181 GLN A CA 1
ATOM 1458 C C . GLN A 1 181 ? -20.812 7.280 11.497 1.00 89.75 181 GLN A C 1
ATOM 1460 O O . GLN A 1 181 ? -20.834 7.960 12.518 1.00 89.75 181 GLN A O 1
ATOM 1465 N N . ASP A 1 182 ? -21.672 6.285 11.270 1.00 86.62 182 ASP A N 1
ATOM 1466 C CA . ASP A 1 182 ? -22.668 5.847 12.249 1.00 86.62 182 ASP A CA 1
ATOM 1467 C C . ASP A 1 182 ? -22.044 4.999 13.373 1.00 86.62 182 ASP A C 1
ATOM 1469 O O . ASP A 1 182 ? -22.643 4.852 14.435 1.00 86.62 182 ASP A O 1
ATOM 1473 N N . LEU A 1 183 ? -20.864 4.410 13.134 1.00 84.00 183 LEU A N 1
ATOM 1474 C CA . LEU A 1 183 ? -20.220 3.457 14.046 1.00 84.00 183 LEU A CA 1
ATOM 1475 C C . LEU A 1 183 ? -18.892 3.963 14.611 1.00 84.00 183 LEU A C 1
ATOM 1477 O O . LEU A 1 183 ? -18.522 3.597 15.725 1.00 84.00 183 LEU A O 1
ATOM 1481 N N . THR A 1 184 ? -18.153 4.769 13.852 1.00 84.31 184 THR A N 1
ATOM 1482 C CA . THR A 1 184 ? -16.881 5.358 14.282 1.00 84.31 184 THR A CA 1
ATOM 1483 C C . THR A 1 184 ? -16.594 6.636 13.494 1.00 84.31 184 THR A C 1
ATOM 1485 O O . THR A 1 184 ? -17.251 6.926 12.496 1.00 84.31 184 THR A O 1
ATOM 1488 N N . ASP A 1 185 ? -15.626 7.432 13.930 1.00 85.19 185 ASP A N 1
ATOM 1489 C CA . ASP A 1 185 ? -15.281 8.696 13.284 1.00 85.19 185 ASP A CA 1
ATOM 1490 C C . ASP A 1 185 ? -13.765 8.868 13.150 1.00 85.19 185 ASP A C 1
ATOM 1492 O O . ASP A 1 185 ? -12.979 8.179 13.790 1.00 85.19 185 ASP A O 1
ATOM 1496 N N . ALA A 1 186 ? -13.348 9.800 12.293 1.00 81.56 186 ALA A N 1
ATOM 1497 C CA . ALA A 1 186 ? -11.940 10.005 11.962 1.00 81.56 186 ALA A CA 1
ATOM 1498 C C . ALA A 1 186 ? -11.082 10.602 13.094 1.00 81.56 186 ALA A C 1
ATOM 1500 O O . ALA A 1 186 ? -9.884 10.741 12.897 1.00 81.56 186 ALA A O 1
ATOM 1501 N N . GLN A 1 187 ? -11.658 11.022 14.227 1.00 81.19 187 GLN A N 1
ATOM 1502 C CA . GLN A 1 187 ? -10.887 11.413 15.416 1.00 81.19 187 GLN A CA 1
ATOM 1503 C C . GLN A 1 187 ? -10.615 10.218 16.337 1.00 81.19 187 GLN A C 1
ATOM 1505 O O . GLN A 1 187 ? -9.695 10.276 17.150 1.00 81.19 187 GLN A O 1
ATOM 1510 N N . LYS A 1 188 ? -11.420 9.156 16.220 1.00 74.12 188 LYS A N 1
ATOM 1511 C CA . LYS A 1 188 ? -11.272 7.892 16.955 1.00 74.12 188 LYS A CA 1
ATOM 1512 C C . LYS A 1 188 ? -10.329 6.896 16.261 1.00 74.12 188 LYS A C 1
ATOM 1514 O O . LYS A 1 188 ? -9.976 5.884 16.863 1.00 74.12 188 LYS A O 1
ATOM 1519 N N . ILE A 1 189 ? -9.950 7.163 15.010 1.00 65.62 189 ILE A N 1
ATOM 1520 C CA . ILE A 1 189 ? -8.989 6.386 14.206 1.00 65.62 189 ILE A CA 1
ATOM 1521 C C . ILE A 1 189 ? -7.697 7.183 14.072 1.00 65.62 189 ILE A C 1
ATOM 1523 O O . ILE A 1 189 ? -6.621 6.578 14.266 1.00 65.62 189 ILE A O 1
#